Protein AF-0000000069267623 (afdb_homodimer)

Secondary structure (DSSP, 8-state):
-HHHHHHHHHHHHHHH-HHHHHHHHHHTTTGGGGGS-HHHHT-HHHHHHHHHH-GGGGGGS-HHHHT-HHHHHHHHHH-GGGGGGS-HHHHT-HHHHHHHHHHHHHHHHHHHHHHHHHH-/-HHHHHHHHHHHHHHH-HHHHHHHHHHTTTGGGGGS-HHHHT-HHHHHHHHHH-GGGGGGS-HHHHT-HHHHHHHHHH-GGGGGGS-HHHHT-HHHHHHHHHHHHHHHHHHHHHHHHHH-

Sequence (240 aa):
AGSWQAMQTADKVLKNDRLLILAAIQCSKGAALQCASPALQDDRELVEEAVRLEGFNLEFASERLLDDMELVRTAVRFDKSAMQFASERIRGDKEFVMECVKLDGMASQFASEALRADAEAGSWQAMQTADKVLKNDRLLILAAIQCSKGAALQCASPALQDDRELVEEAVRLEGFNLEFASERLLDDMELVRTAVRFDKSAMQFASERIRGDKEFVMECVKLDGMASQFASEALRADAE

pLDDT: mean 88.04, std 15.37, range [45.41, 98.69]

Radius of gyration: 20.88 Å; Cα contacts (8 Å, |Δi|>4): 336; chains: 2; bounding box: 48×51×52 Å

InterPro domains:
  IPR025197 Domain of unknown function DUF4116 [PF13475] (17-65)
  IPR025197 Domain of unknown function DUF4116 [PF13475] (68-116)

Structure (mmCIF, N/CA/C/O backbone):
data_AF-0000000069267623-model_v1
#
loop_
_entity.id
_entity.type
_entity.pdbx_description
1 polymer 'DUF4116 domain-containing protein'
#
loop_
_atom_site.group_PDB
_atom_site.id
_atom_site.type_symbol
_atom_site.label_atom_id
_atom_site.label_alt_id
_atom_site.label_comp_id
_atom_site.label_asym_id
_atom_site.label_entity_id
_atom_site.label_seq_id
_atom_site.pdbx_PDB_ins_code
_atom_site.Cartn_x
_atom_site.Cartn_y
_atom_site.Cartn_z
_atom_site.occupancy
_atom_site.B_iso_or_equiv
_atom_site.auth_seq_id
_atom_site.auth_comp_id
_atom_site.auth_asym_id
_atom_site.auth_atom_id
_atom_site.pdbx_PDB_model_num
ATOM 1 N N . ALA A 1 1 ? -20.797 -3.705 -18.094 1 47 1 ALA A N 1
ATOM 2 C CA . ALA A 1 1 ? -21.344 -2.494 -17.484 1 47 1 ALA A CA 1
ATOM 3 C C . ALA A 1 1 ? -21.484 -2.652 -15.977 1 47 1 ALA A C 1
ATOM 5 O O . ALA A 1 1 ? -21.188 -1.728 -15.219 1 47 1 ALA A O 1
ATOM 6 N N . GLY A 1 2 ? -21.969 -3.854 -15.414 1 61.59 2 GLY A N 1
ATOM 7 C CA . GLY A 1 2 ? -22.25 -4.18 -14.023 1 61.59 2 GLY A CA 1
ATOM 8 C C . GLY A 1 2 ? -21 -4.184 -13.156 1 61.59 2 GLY A C 1
ATOM 9 O O . GLY A 1 2 ? -21.016 -3.652 -12.039 1 61.59 2 GLY A O 1
ATOM 10 N N . SER A 1 3 ? -19.891 -4.527 -13.812 1 77.19 3 SER A N 1
ATOM 11 C CA . SER A 1 3 ? -18.641 -4.695 -13.078 1 77.19 3 SER A CA 1
ATOM 12 C C . SER A 1 3 ? -17.984 -3.35 -12.812 1 77.19 3 SER A C 1
ATOM 14 O O . SER A 1 3 ? -17.516 -3.094 -11.695 1 77.19 3 SER A O 1
ATOM 16 N N . TRP A 1 4 ? -18.344 -2.49 -13.828 1 84.75 4 TRP A N 1
ATOM 17 C CA . TRP A 1 4 ? -17.719 -1.184 -13.695 1 84.75 4 TRP A CA 1
ATOM 18 C C . TRP A 1 4 ? -18.406 -0.349 -12.617 1 84.75 4 TRP A C 1
ATOM 20 O O . TRP A 1 4 ? -17.734 0.294 -11.805 1 84.75 4 TRP A O 1
ATOM 30 N N . GLN A 1 5 ? -19.688 -0.323 -12.617 1 89.44 5 GLN A N 1
ATOM 31 C CA . GLN A 1 5 ? -20.438 0.42 -11.617 1 89.44 5 GLN A CA 1
ATOM 32 C C . GLN A 1 5 ? -20.156 -0.107 -10.211 1 89.44 5 GLN A C 1
ATOM 34 O O . GLN A 1 5 ? -20.062 0.67 -9.258 1 89.44 5 GLN A O 1
ATOM 39 N N . ALA A 1 6 ? -20.078 -1.349 -10.156 1 92.06 6 ALA A N 1
ATOM 40 C CA . ALA A 1 6 ? -19.766 -1.974 -8.867 1 92.06 6 ALA A CA 1
ATOM 41 C C . ALA A 1 6 ? -18.375 -1.545 -8.375 1 92.06 6 ALA A C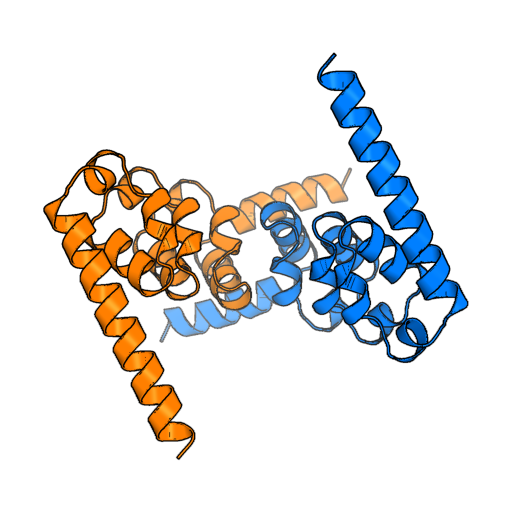 1
ATOM 43 O O . ALA A 1 6 ? -18.203 -1.252 -7.188 1 92.06 6 ALA A O 1
ATOM 44 N N . MET A 1 7 ? -17.5 -1.406 -9.312 1 91.75 7 MET A N 1
ATOM 45 C CA . MET A 1 7 ? -16.141 -0.986 -8.961 1 91.75 7 MET A CA 1
ATOM 46 C C . MET A 1 7 ? -16.125 0.467 -8.5 1 91.75 7 MET A C 1
ATOM 48 O O . MET A 1 7 ? -15.438 0.809 -7.535 1 91.75 7 MET A O 1
ATOM 52 N N . GLN A 1 8 ? -16.859 1.236 -9.172 1 93.69 8 GLN A N 1
ATOM 53 C CA . GLN A 1 8 ? -16.938 2.643 -8.797 1 93.69 8 GLN A CA 1
ATOM 54 C C . GLN A 1 8 ? -17.547 2.803 -7.402 1 93.69 8 GLN A C 1
ATOM 56 O O . GLN A 1 8 ? -17.078 3.633 -6.613 1 93.69 8 GLN A O 1
ATOM 61 N N . THR A 1 9 ? -18.562 2.037 -7.188 1 95.19 9 THR A N 1
ATOM 62 C CA . THR A 1 9 ? -19.188 2.064 -5.871 1 95.19 9 THR A CA 1
ATOM 63 C C . THR A 1 9 ? -18.203 1.594 -4.797 1 95.19 9 THR A C 1
ATOM 65 O O . THR A 1 9 ? -18.078 2.221 -3.742 1 95.19 9 THR A O 1
ATOM 68 N N . ALA A 1 10 ? -17.547 0.569 -5.047 1 95.94 10 ALA A N 1
ATOM 69 C CA . ALA A 1 10 ? -16.562 0.053 -4.105 1 95.94 10 ALA A CA 1
ATOM 70 C C . ALA A 1 10 ? -15.469 1.087 -3.836 1 95.94 10 ALA A C 1
ATOM 72 O O . ALA A 1 10 ? -15.031 1.254 -2.693 1 95.94 10 ALA A O 1
ATOM 73 N N . ASP A 1 11 ? -15.055 1.741 -4.891 1 95.69 11 ASP A N 1
ATOM 74 C CA . ASP A 1 11 ? -14.055 2.793 -4.773 1 95.69 11 ASP A CA 1
ATOM 75 C C . ASP A 1 11 ? -14.523 3.906 -3.844 1 95.69 11 ASP A C 1
ATOM 77 O O . ASP A 1 11 ? -13.797 4.324 -2.941 1 95.69 11 ASP A O 1
ATOM 81 N N . LYS A 1 12 ? -15.719 4.293 -4.035 1 96.69 12 LYS A N 1
ATOM 82 C CA . LYS A 1 12 ? -16.281 5.352 -3.203 1 96.69 12 LYS A CA 1
ATOM 83 C C . LYS A 1 12 ? -16.406 4.902 -1.75 1 96.69 12 LYS A C 1
ATOM 85 O O . LYS A 1 12 ? -16.109 5.668 -0.83 1 96.69 12 LYS A O 1
ATOM 90 N N . VAL A 1 13 ? -16.844 3.705 -1.571 1 96.75 13 VAL A N 1
ATOM 91 C CA . VAL A 1 13 ? -17 3.162 -0.226 1 96.75 13 VAL A CA 1
ATOM 92 C C . VAL A 1 13 ? -15.633 3.111 0.466 1 96.75 13 VAL A C 1
ATOM 94 O O . VAL A 1 13 ? -15.484 3.592 1.592 1 96.75 13 VAL A O 1
ATOM 97 N N . LEU A 1 14 ? -14.664 2.662 -0.155 1 97.44 14 LEU A N 1
ATOM 98 C CA . LEU A 1 14 ? -13.328 2.545 0.428 1 97.44 14 LEU A CA 1
ATOM 99 C C . LEU A 1 14 ? -12.773 3.918 0.789 1 97.44 14 LEU A C 1
ATOM 101 O O . LEU A 1 14 ? -12.359 4.145 1.928 1 97.44 14 LEU A O 1
ATOM 105 N N . LYS A 1 15 ? -12.906 4.801 -0.118 1 97.06 15 LYS A N 1
ATOM 106 C CA . LYS A 1 15 ? -12.234 6.094 0.014 1 97.06 15 LYS A CA 1
ATOM 107 C C . LYS A 1 15 ? -12.836 6.902 1.162 1 97.06 15 LYS A C 1
ATOM 109 O O . LYS A 1 15 ? -12.148 7.73 1.765 1 97.06 15 LYS A O 1
ATOM 114 N N . ASN A 1 16 ? -14.047 6.609 1.455 1 98 16 ASN A N 1
ATOM 115 C CA . ASN A 1 16 ? -14.734 7.5 2.389 1 98 16 ASN A CA 1
ATOM 116 C C . ASN A 1 16 ? -15.023 6.805 3.717 1 98 16 ASN A C 1
ATOM 118 O O . ASN A 1 16 ? -15.469 7.438 4.672 1 98 16 ASN A O 1
ATOM 122 N N . ASP A 1 17 ? -14.773 5.57 3.828 1 97.69 17 ASP A N 1
ATOM 123 C CA . ASP A 1 17 ? -15.039 4.848 5.066 1 97.69 17 ASP A CA 1
ATOM 124 C C . ASP A 1 17 ? -13.812 4.828 5.969 1 97.69 17 ASP A C 1
ATOM 126 O O . ASP A 1 17 ? -12.836 4.133 5.68 1 97.69 17 ASP A O 1
ATOM 130 N N . ARG A 1 18 ? -13.93 5.477 7.051 1 97.5 18 ARG A N 1
ATOM 131 C CA . ARG A 1 18 ? -12.805 5.664 7.953 1 97.5 18 ARG A CA 1
ATOM 132 C C . ARG A 1 18 ? -12.305 4.328 8.492 1 97.5 18 ARG A C 1
ATOM 134 O O . ARG A 1 18 ?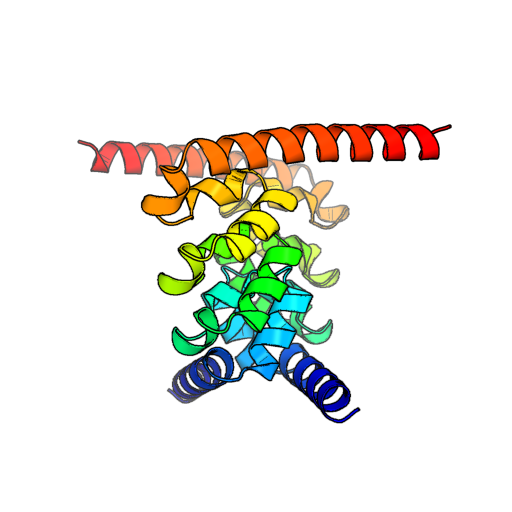 -11.094 4.102 8.586 1 97.5 18 ARG A O 1
ATOM 141 N N . LEU A 1 19 ? -13.164 3.445 8.844 1 96.94 19 LEU A N 1
ATOM 142 C CA . LEU A 1 19 ? -12.766 2.17 9.422 1 96.94 19 LEU A CA 1
ATOM 143 C C . LEU A 1 19 ? -12.117 1.272 8.375 1 96.94 19 LEU A C 1
ATOM 145 O O . LEU A 1 19 ? -11.148 0.573 8.664 1 96.94 19 LEU A O 1
ATOM 149 N N . LEU A 1 20 ? -12.625 1.312 7.184 1 97.44 20 LEU A N 1
ATOM 150 C CA . LEU A 1 20 ? -12.016 0.532 6.109 1 97.44 20 LEU A CA 1
ATOM 151 C C . LEU A 1 20 ? -10.625 1.063 5.773 1 97.44 20 LEU A C 1
ATOM 153 O O . LEU A 1 20 ? -9.688 0.287 5.605 1 97.44 20 LEU A O 1
ATOM 157 N N . ILE A 1 21 ? -10.5 2.332 5.672 1 98.06 21 ILE A N 1
ATOM 158 C CA . ILE A 1 21 ? -9.203 2.936 5.383 1 98.06 21 ILE A CA 1
ATOM 159 C C . ILE A 1 21 ? -8.234 2.639 6.52 1 98.06 21 ILE A C 1
ATOM 161 O O . ILE A 1 21 ? -7.07 2.305 6.281 1 98.06 21 ILE A O 1
ATOM 165 N N . LEU A 1 22 ? -8.719 2.744 7.719 1 97.31 22 LEU A N 1
ATOM 166 C CA . LEU A 1 22 ? -7.855 2.432 8.852 1 97.31 22 LEU A CA 1
ATOM 167 C C . LEU A 1 22 ? -7.383 0.984 8.797 1 97.31 22 LEU A C 1
ATOM 169 O O . LEU A 1 22 ? -6.203 0.702 9.016 1 97.31 22 LEU A O 1
ATOM 173 N N . ALA A 1 23 ? -8.258 0.074 8.508 1 96.19 23 ALA A N 1
ATOM 174 C CA . ALA A 1 23 ? -7.887 -1.329 8.344 1 96.19 23 ALA A CA 1
ATOM 175 C C . ALA A 1 23 ? -6.855 -1.499 7.234 1 96.19 23 ALA A C 1
ATOM 177 O O . ALA A 1 23 ? -5.871 -2.227 7.398 1 96.19 23 ALA A O 1
ATOM 178 N N . ALA A 1 24 ? -7.082 -0.838 6.148 1 97.12 24 ALA A N 1
ATOM 179 C CA . ALA A 1 24 ? -6.168 -0.915 5.012 1 97.12 24 ALA A CA 1
ATOM 180 C C . ALA A 1 24 ? -4.797 -0.341 5.367 1 97.12 24 ALA A C 1
ATOM 182 O O . ALA A 1 24 ? -3.768 -0.875 4.953 1 97.12 24 ALA A O 1
ATOM 183 N N . ILE A 1 25 ? -4.754 0.714 6.082 1 96.75 25 ILE A N 1
ATOM 184 C CA . ILE A 1 25 ? -3.51 1.319 6.543 1 96.75 25 ILE A CA 1
ATOM 185 C C . ILE A 1 25 ? -2.719 0.307 7.371 1 96.75 25 ILE A C 1
ATOM 187 O O . ILE A 1 25 ? -1.521 0.115 7.148 1 96.75 25 ILE A O 1
ATOM 191 N N . GLN A 1 26 ? -3.34 -0.372 8.195 1 94.75 26 GLN A N 1
ATOM 192 C CA . GLN A 1 26 ? -2.664 -1.305 9.094 1 94.75 26 GLN A CA 1
ATOM 193 C C . GLN A 1 26 ? -2.062 -2.473 8.32 1 94.75 26 GLN A C 1
ATOM 195 O O . GLN A 1 26 ? -0.955 -2.92 8.617 1 94.75 26 GLN A O 1
ATOM 200 N N . CYS A 1 27 ? -2.729 -2.865 7.293 1 94.25 27 CYS A N 1
ATOM 201 C CA . CYS A 1 27 ? -2.262 -4.062 6.605 1 94.25 27 CYS A CA 1
ATOM 202 C C . CYS A 1 27 ? -1.321 -3.703 5.461 1 94.25 27 CYS A C 1
ATOM 204 O O . CYS A 1 27 ? -0.647 -4.574 4.906 1 94.25 27 CYS A O 1
ATOM 206 N N . SER A 1 28 ? -1.239 -2.488 5.105 1 93.31 28 SER A N 1
ATOM 207 C CA . SER A 1 28 ? -0.419 -2.078 3.973 1 93.31 28 SER A CA 1
ATOM 208 C C . SER A 1 28 ? 0.73 -1.179 4.418 1 93.31 28 SER A C 1
ATOM 210 O O . SER A 1 28 ? 1.231 -0.369 3.635 1 93.31 28 SER A O 1
ATOM 212 N N . LYS A 1 29 ? 0.993 -1.149 5.672 1 91.62 29 LYS A N 1
ATOM 213 C CA . LYS A 1 29 ? 2.051 -0.325 6.25 1 91.62 29 LYS A CA 1
ATOM 214 C C . LYS A 1 29 ? 1.815 1.154 5.961 1 91.62 29 LYS A C 1
ATOM 216 O O . LYS A 1 29 ? 2.742 1.871 5.574 1 91.62 29 LYS A O 1
ATOM 221 N N . GLY A 1 30 ? 0.581 1.499 5.918 1 95.19 30 GLY A N 1
ATOM 222 C CA . GLY A 1 30 ? 0.2 2.9 5.82 1 95.19 30 GLY A CA 1
ATOM 223 C C . GLY A 1 30 ? -0.102 3.336 4.398 1 95.19 30 GLY A C 1
ATOM 224 O O . GLY A 1 30 ? -0.709 4.387 4.184 1 95.19 30 GLY A O 1
ATOM 225 N N . ALA A 1 31 ? 0.249 2.607 3.363 1 93.38 31 ALA A N 1
ATOM 226 C CA . ALA A 1 31 ? 0.185 3.016 1.963 1 93.38 31 ALA A CA 1
ATOM 227 C C . ALA A 1 31 ? -1.247 3.35 1.555 1 93.38 31 ALA A C 1
ATOM 229 O O . ALA A 1 31 ? -1.469 4.168 0.659 1 93.38 31 ALA A O 1
ATOM 230 N N . ALA A 1 32 ? -2.195 2.775 2.248 1 96.5 32 ALA A N 1
ATOM 231 C CA . ALA A 1 32 ? -3.602 2.951 1.896 1 96.5 32 ALA A CA 1
ATOM 232 C C . ALA A 1 32 ? -4.051 4.391 2.137 1 96.5 32 ALA A C 1
ATOM 234 O O . ALA A 1 32 ? -5.113 4.801 1.663 1 96.5 32 ALA A O 1
ATOM 235 N N . LEU A 1 33 ? -3.291 5.191 2.836 1 97.94 33 LEU A N 1
ATOM 236 C CA . LEU A 1 33 ? -3.637 6.594 3.031 1 97.94 33 LEU A CA 1
ATOM 237 C C . LEU A 1 33 ? -3.787 7.309 1.691 1 97.94 33 LEU A C 1
ATOM 239 O O . LEU A 1 33 ? -4.617 8.211 1.552 1 97.94 33 LEU A O 1
ATOM 243 N N . GLN A 1 34 ? -3.059 6.844 0.771 1 97 34 GLN A N 1
ATOM 244 C CA . GLN A 1 34 ? -3.123 7.469 -0.547 1 97 34 GLN A CA 1
ATOM 245 C C . GLN A 1 34 ? -4.477 7.227 -1.205 1 97 34 GLN A C 1
ATOM 247 O O . GLN A 1 34 ? -4.867 7.953 -2.121 1 97 34 GLN A O 1
ATOM 252 N N . CYS A 1 35 ? -5.164 6.191 -0.808 1 97.69 35 CYS A N 1
ATOM 253 C CA . CYS A 1 35 ? -6.465 5.848 -1.366 1 97.69 35 CYS A CA 1
ATOM 254 C C . CYS A 1 35 ? -7.574 6.648 -0.696 1 97.69 35 CYS A C 1
ATOM 256 O O . CYS A 1 35 ? -8.703 6.688 -1.189 1 97.69 35 CYS A O 1
ATOM 258 N N . ALA A 1 36 ? -7.316 7.246 0.423 1 98.38 36 ALA A N 1
ATOM 259 C CA . ALA A 1 36 ? -8.328 7.906 1.243 1 98.38 36 ALA A CA 1
ATOM 260 C C . ALA A 1 36 ? -8.797 9.203 0.598 1 98.38 36 ALA A C 1
ATOM 262 O O . ALA A 1 36 ? -8.047 9.844 -0.142 1 98.38 36 ALA A O 1
ATOM 263 N N . SER A 1 37 ? -10.016 9.609 0.875 1 98.38 37 SER A N 1
ATOM 264 C CA . SER A 1 37 ? -10.539 10.898 0.433 1 98.38 37 SER A CA 1
ATOM 265 C C . SER A 1 37 ? -9.766 12.055 1.061 1 98.38 37 SER A C 1
ATOM 267 O O . SER A 1 37 ? -9.086 11.875 2.072 1 98.38 37 SER A O 1
ATOM 269 N N . PRO A 1 38 ? -9.883 13.203 0.499 1 98.25 38 PRO A N 1
ATOM 270 C CA . PRO A 1 38 ? -9.234 14.375 1.092 1 98.25 38 PRO A CA 1
ATOM 271 C C . PRO A 1 38 ? -9.633 14.602 2.547 1 98.25 38 PRO A C 1
ATOM 273 O O . PRO A 1 38 ? -8.805 14.992 3.371 1 98.25 38 PRO A O 1
ATOM 276 N N . ALA A 1 39 ? -10.844 14.375 2.871 1 98.44 39 ALA A N 1
ATOM 277 C CA . ALA A 1 39 ? -11.312 14.547 4.246 1 98.44 39 ALA A CA 1
ATOM 278 C C . ALA A 1 39 ? -10.57 13.609 5.195 1 98.44 39 ALA A C 1
ATOM 280 O O . ALA A 1 39 ? -10.164 14.016 6.285 1 98.44 39 ALA A O 1
ATOM 281 N N . LEU A 1 40 ? -10.336 12.391 4.762 1 98.5 40 LEU A N 1
ATOM 282 C CA . LEU A 1 40 ? -9.672 11.414 5.613 1 98.5 40 LEU A CA 1
ATOM 283 C C . LEU A 1 40 ? -8.164 11.641 5.625 1 98.5 40 LEU A C 1
ATOM 285 O O . LEU A 1 40 ? -7.496 11.352 6.621 1 98.5 40 LEU A O 1
ATOM 289 N N . GLN A 1 41 ? -7.605 12.156 4.551 1 98.62 41 GLN A N 1
ATOM 290 C CA . GLN A 1 41 ? -6.195 12.539 4.531 1 98.62 41 GLN A CA 1
ATOM 291 C C . GLN A 1 41 ? -5.941 13.734 5.441 1 98.62 41 GLN A C 1
ATOM 293 O O . GLN A 1 41 ? -4.789 14.047 5.758 1 98.62 41 GLN A O 1
ATOM 298 N N . ASP A 1 42 ? -7.031 14.383 5.871 1 98.69 42 ASP A N 1
ATOM 299 C CA . ASP A 1 42 ? -6.938 15.5 6.805 1 98.69 42 ASP A CA 1
ATOM 300 C C . ASP A 1 42 ? -7.262 15.055 8.227 1 98.69 42 ASP A C 1
ATOM 302 O O . ASP A 1 42 ? -7.316 15.875 9.148 1 98.69 42 ASP A O 1
ATOM 306 N N . ASP A 1 43 ? -7.57 13.859 8.445 1 98.31 43 ASP A N 1
ATOM 307 C CA . ASP A 1 43 ? -7.805 13.289 9.766 1 98.31 43 ASP A CA 1
ATOM 308 C C . ASP A 1 43 ? -6.484 13.008 10.477 1 98.31 43 ASP A C 1
ATOM 310 O O . ASP A 1 43 ? -5.793 12.039 10.156 1 98.31 43 ASP A O 1
ATOM 314 N N . ARG A 1 44 ? -6.188 13.766 11.438 1 98.12 44 ARG A N 1
ATOM 315 C CA . ARG A 1 44 ? -4.875 13.758 12.07 1 98.12 44 ARG A CA 1
ATOM 316 C C . ARG A 1 44 ? -4.574 12.391 12.688 1 98.12 44 ARG A C 1
ATOM 318 O O . ARG A 1 44 ? -3.457 11.883 12.578 1 98.12 44 ARG A O 1
ATOM 325 N N . GLU A 1 45 ? -5.504 11.852 13.336 1 97.12 45 GLU A N 1
ATOM 326 C CA . GLU A 1 45 ? -5.297 10.555 13.977 1 97.12 45 GLU A CA 1
ATOM 327 C C . GLU A 1 45 ? -5.023 9.469 12.945 1 97.12 45 GLU A C 1
ATOM 329 O O . GLU A 1 45 ? -4.141 8.625 13.133 1 97.12 45 GLU A O 1
ATOM 334 N N . LEU A 1 46 ? -5.738 9.523 11.898 1 98 46 LEU A N 1
ATOM 335 C CA . LEU A 1 46 ? -5.57 8.547 10.828 1 98 46 LEU A CA 1
ATOM 336 C C . LEU A 1 46 ? -4.203 8.703 10.164 1 98 46 LEU A C 1
ATOM 338 O O . LEU A 1 46 ? -3.496 7.711 9.953 1 98 46 LEU A O 1
ATOM 342 N N . VAL A 1 47 ? -3.842 9.883 9.867 1 98.5 47 VAL A N 1
ATOM 343 C CA . VAL A 1 47 ? -2.562 10.172 9.227 1 98.5 47 VAL A CA 1
ATOM 344 C C . VAL A 1 47 ? -1.418 9.789 10.164 1 98.5 47 VAL A C 1
ATOM 346 O O . VAL A 1 47 ? -0.417 9.211 9.727 1 98.5 47 VAL A O 1
ATOM 349 N N . GLU A 1 48 ? -1.596 10.055 11.406 1 97.88 48 GLU A N 1
ATOM 350 C CA . GLU A 1 48 ? -0.555 9.695 12.367 1 97.88 48 GLU A CA 1
ATOM 351 C C . GLU A 1 48 ? -0.327 8.188 12.398 1 97.88 48 GLU A C 1
ATOM 353 O O . GLU A 1 48 ? 0.813 7.73 12.492 1 97.88 48 GLU A O 1
ATOM 358 N N . GLU A 1 49 ? -1.375 7.465 12.383 1 96.56 49 GLU A N 1
ATOM 359 C CA . GLU A 1 49 ? -1.251 6.012 12.344 1 96.56 49 GLU A CA 1
ATOM 360 C C . GLU A 1 49 ? -0.437 5.559 11.133 1 96.56 49 GLU A C 1
ATOM 362 O O . GLU A 1 49 ? 0.449 4.711 11.258 1 96.56 49 GLU A O 1
ATOM 367 N N . ALA A 1 50 ? -0.739 6.148 9.992 1 97.44 50 ALA A N 1
ATOM 368 C CA . ALA A 1 50 ? -0.027 5.785 8.766 1 97.44 50 ALA A CA 1
ATOM 369 C C . ALA A 1 50 ? 1.451 6.152 8.867 1 97.44 50 ALA A C 1
ATOM 371 O O . ALA A 1 50 ? 2.318 5.363 8.477 1 97.44 50 ALA A O 1
ATOM 372 N N . VAL A 1 51 ? 1.727 7.27 9.414 1 97 51 VAL A N 1
ATOM 373 C CA . VAL A 1 51 ? 3.076 7.816 9.508 1 97 51 VAL A CA 1
ATOM 374 C C . VAL A 1 51 ? 3.906 6.992 10.484 1 97 51 VAL A C 1
ATOM 376 O O . VAL A 1 51 ? 5.105 6.793 10.281 1 97 51 VAL A O 1
ATOM 379 N N . ARG A 1 52 ? 3.295 6.508 11.461 1 94.88 52 ARG A N 1
ATOM 380 C CA . ARG A 1 52 ? 3.994 5.695 12.453 1 94.88 52 ARG A CA 1
ATOM 381 C C . ARG A 1 52 ? 4.43 4.359 11.852 1 94.88 52 ARG A C 1
ATOM 383 O O . ARG A 1 52 ? 5.43 3.779 12.281 1 94.88 52 ARG A O 1
ATOM 390 N N . LEU A 1 53 ? 3.701 3.975 10.93 1 94.06 53 LEU A N 1
ATOM 391 C CA . LEU A 1 53 ? 4.07 2.734 10.258 1 94.06 53 LEU A CA 1
ATOM 392 C C . LEU A 1 53 ? 5.207 2.973 9.266 1 94.06 53 LEU A C 1
ATOM 394 O O . LEU A 1 53 ? 6.172 2.203 9.227 1 94.06 53 LEU A O 1
ATOM 398 N N . GLU A 1 54 ? 5.051 3.916 8.445 1 93.75 54 GLU A N 1
ATOM 399 C CA . GLU A 1 54 ? 6.094 4.41 7.551 1 93.75 54 GLU A CA 1
ATOM 400 C C . GLU A 1 54 ? 6.035 5.93 7.418 1 93.75 54 GLU A C 1
ATOM 402 O O . GLU A 1 54 ? 5.047 6.477 6.926 1 93.75 54 GLU A O 1
ATOM 407 N N . GLY A 1 55 ? 7.086 6.555 7.73 1 94.44 55 GLY A N 1
ATOM 408 C CA . GLY A 1 55 ? 7.133 8.008 7.738 1 94.44 55 GLY A CA 1
ATOM 409 C C . GLY A 1 55 ? 6.867 8.617 6.375 1 94.44 55 GLY A C 1
ATOM 410 O O . GLY A 1 55 ? 6.312 9.719 6.277 1 94.44 55 GLY A O 1
ATOM 411 N N . PHE A 1 56 ? 7.211 7.879 5.359 1 94.19 56 PHE A N 1
ATOM 412 C CA . PHE A 1 56 ? 7.047 8.336 3.982 1 94.19 56 PHE A CA 1
ATOM 413 C C . PHE A 1 56 ? 5.582 8.602 3.67 1 94.19 56 PHE A C 1
ATOM 415 O O . PHE A 1 56 ? 5.266 9.367 2.758 1 94.19 56 PHE A O 1
ATOM 422 N N . ASN A 1 57 ? 4.668 7.992 4.449 1 97.12 57 ASN A N 1
ATOM 423 C CA . ASN A 1 57 ? 3.242 8.148 4.191 1 97.12 57 ASN A CA 1
ATOM 424 C C . ASN A 1 57 ? 2.781 9.586 4.445 1 97.12 57 ASN A C 1
ATOM 426 O O . ASN A 1 57 ? 1.69 9.977 4.023 1 97.12 57 ASN A O 1
ATOM 430 N N . LEU A 1 58 ? 3.588 10.438 5.027 1 97.75 58 LEU A N 1
ATOM 431 C CA . LEU A 1 58 ? 3.283 11.852 5.219 1 97.75 58 LEU A CA 1
ATOM 432 C C . LEU A 1 58 ? 2.982 12.531 3.887 1 97.75 58 LEU A C 1
ATOM 434 O O . LEU A 1 58 ? 2.229 13.508 3.838 1 97.75 58 LEU A O 1
ATOM 438 N N . GLU A 1 59 ? 3.539 11.977 2.9 1 97.19 59 GLU A N 1
ATOM 439 C CA . GLU A 1 59 ? 3.371 12.523 1.555 1 97.19 59 GLU A CA 1
ATOM 440 C C . GLU A 1 59 ? 1.894 12.656 1.198 1 97.19 59 GLU A C 1
ATOM 442 O O . GLU A 1 59 ? 1.516 13.547 0.434 1 97.19 59 GLU A O 1
ATOM 447 N N . PHE A 1 60 ? 1.085 11.883 1.762 1 97.88 60 PHE A N 1
ATOM 448 C CA . PHE A 1 60 ? -0.305 11.812 1.329 1 97.88 60 PHE A CA 1
ATOM 449 C C . PHE A 1 60 ? -1.209 12.586 2.281 1 97.88 60 PHE A C 1
ATOM 451 O O . PHE A 1 60 ? -2.432 12.57 2.135 1 97.88 60 PHE A O 1
ATOM 458 N N . ALA A 1 61 ? -0.629 13.203 3.262 1 98.5 61 ALA A N 1
ATOM 459 C CA . ALA A 1 61 ? -1.397 14 4.211 1 98.5 61 ALA A CA 1
ATOM 460 C C . ALA A 1 61 ? -1.886 15.297 3.57 1 98.5 61 ALA A C 1
ATOM 462 O O . 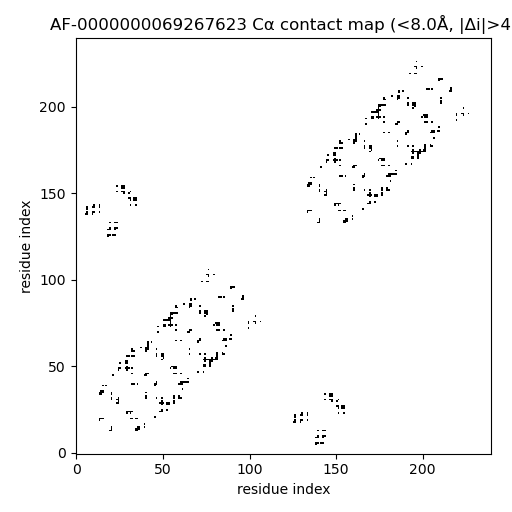ALA A 1 61 ? -1.385 15.703 2.52 1 98.5 61 ALA A O 1
ATOM 463 N N . SER A 1 62 ? -2.936 15.844 4.16 1 98.38 62 SER A N 1
ATOM 464 C CA . SER A 1 62 ? -3.439 17.125 3.693 1 98.38 62 SER A CA 1
ATOM 465 C C . SER A 1 62 ? -2.402 18.234 3.881 1 98.38 62 SER A C 1
ATOM 467 O O . SER A 1 62 ? -1.473 18.078 4.676 1 98.38 62 SER A O 1
ATOM 469 N N . GLU A 1 63 ? -2.578 19.25 3.195 1 97.81 63 GLU A N 1
ATOM 470 C CA . GLU A 1 63 ? -1.677 20.406 3.311 1 97.81 63 GLU A CA 1
ATOM 471 C C . GLU A 1 63 ? -1.62 20.922 4.746 1 97.81 63 GLU A C 1
ATOM 473 O O . GLU A 1 63 ? -0.554 21.297 5.23 1 97.81 63 GLU A O 1
ATOM 478 N N . ARG A 1 64 ? -2.738 20.969 5.352 1 98.31 64 ARG A N 1
ATOM 479 C CA . ARG A 1 64 ? -2.801 21.422 6.738 1 98.31 64 ARG A CA 1
ATOM 480 C C . ARG A 1 64 ? -1.921 20.562 7.633 1 98.31 64 ARG A C 1
ATOM 482 O O . ARG A 1 64 ? -1.166 21.078 8.461 1 98.31 64 ARG A O 1
ATOM 489 N N . LEU A 1 65 ? -1.972 19.297 7.418 1 98.56 65 LEU A N 1
ATOM 490 C CA . LEU A 1 65 ? -1.254 18.375 8.281 1 98.56 65 LEU A CA 1
ATOM 491 C C . LEU A 1 65 ? 0.23 18.344 7.938 1 98.56 65 LEU A C 1
ATOM 493 O O . LEU A 1 65 ? 1.066 18.031 8.789 1 98.56 65 LEU A O 1
ATOM 497 N N . LEU A 1 66 ? 0.539 18.656 6.738 1 98.12 66 LEU A N 1
ATOM 498 C CA . LEU A 1 66 ? 1.943 18.781 6.363 1 98.12 66 LEU A CA 1
ATOM 499 C C . LEU A 1 66 ? 2.592 19.953 7.078 1 98.12 66 LEU A C 1
ATOM 501 O O . LEU A 1 66 ? 3.82 20.062 7.117 1 98.12 66 LEU A O 1
ATOM 505 N N . ASP A 1 67 ? 1.755 20.812 7.621 1 97.88 67 ASP A N 1
ATOM 506 C CA . ASP A 1 67 ? 2.242 21.984 8.344 1 97.88 67 ASP A CA 1
ATOM 507 C C . ASP A 1 67 ? 2.133 21.781 9.852 1 97.88 67 ASP A C 1
ATOM 509 O O . ASP A 1 67 ? 2.242 22.734 10.625 1 97.88 67 ASP A O 1
ATOM 513 N N . ASP A 1 68 ? 1.866 20.672 10.281 1 97.81 68 ASP A N 1
ATOM 514 C CA . ASP A 1 68 ? 1.791 20.297 11.688 1 97.81 68 ASP A CA 1
ATOM 515 C C . ASP A 1 68 ? 3.143 19.797 12.195 1 97.81 68 ASP A C 1
ATOM 517 O O . ASP A 1 68 ? 3.549 18.672 11.891 1 97.81 68 ASP A O 1
ATOM 521 N N . MET A 1 69 ? 3.811 20.547 12.992 1 95.94 69 MET A N 1
ATOM 522 C CA . MET A 1 69 ? 5.188 20.281 13.406 1 95.94 69 MET A CA 1
ATOM 523 C C . MET A 1 69 ? 5.277 18.984 14.188 1 95.94 69 MET A C 1
ATOM 525 O O . MET A 1 69 ? 6.238 18.219 14.023 1 95.94 69 MET A O 1
ATOM 529 N N . GLU A 1 70 ? 4.367 18.797 14.992 1 95.88 70 GLU A N 1
ATOM 530 C CA . GLU A 1 70 ? 4.406 17.578 15.805 1 95.88 70 GLU A CA 1
ATOM 531 C C . GLU A 1 70 ? 4.25 16.328 14.93 1 95.88 70 GLU A C 1
ATOM 533 O O . GLU A 1 70 ? 4.922 15.328 15.148 1 95.88 70 GLU A O 1
ATOM 538 N N . LEU A 1 71 ? 3.42 16.391 13.938 1 97.5 71 LEU A N 1
ATOM 539 C CA . LEU A 1 71 ? 3.223 15.273 13.023 1 97.5 71 LEU A CA 1
ATOM 540 C C . LEU A 1 71 ? 4.465 15.047 12.172 1 97.5 71 LEU A C 1
ATOM 542 O O . LEU A 1 71 ? 4.895 13.906 11.984 1 97.5 71 LEU A O 1
ATOM 546 N N . VAL A 1 72 ? 5.004 16.094 11.703 1 96.38 72 VAL A N 1
ATOM 547 C CA . VAL A 1 72 ? 6.203 16 10.883 1 96.38 72 VAL A CA 1
ATOM 548 C C . VAL A 1 72 ? 7.348 15.414 11.703 1 96.38 72 VAL A C 1
ATOM 550 O O . VAL A 1 72 ? 8.094 14.555 11.219 1 96.38 72 VAL A O 1
ATOM 553 N N . ARG A 1 73 ? 7.414 15.82 12.93 1 93.94 73 ARG A N 1
ATOM 554 C CA . ARG A 1 73 ? 8.422 15.258 13.82 1 93.94 73 ARG A CA 1
ATOM 555 C C . ARG A 1 73 ? 8.258 13.75 13.953 1 93.94 73 ARG A C 1
ATOM 557 O O . ARG A 1 73 ? 9.242 13 13.875 1 93.94 73 ARG A O 1
ATOM 564 N N . THR A 1 74 ? 7.098 13.391 14.18 1 93.88 74 THR A N 1
ATOM 565 C CA . THR A 1 74 ? 6.809 11.961 14.297 1 93.88 74 THR A CA 1
ATOM 566 C C . THR A 1 74 ? 7.211 11.227 13.031 1 93.88 74 THR A C 1
ATOM 568 O O . THR A 1 74 ? 7.848 10.172 13.094 1 93.88 74 THR A O 1
ATOM 571 N N . ALA A 1 75 ? 6.883 11.789 11.898 1 94.44 75 ALA A N 1
ATOM 572 C CA . ALA A 1 75 ? 7.195 11.164 10.617 1 94.44 75 ALA A CA 1
ATOM 573 C C . ALA A 1 75 ? 8.703 10.992 10.438 1 94.44 75 ALA A C 1
ATOM 575 O O . ALA A 1 75 ? 9.172 9.938 10.008 1 94.44 75 ALA A O 1
ATOM 576 N N . VAL A 1 76 ? 9.414 12 10.766 1 92.44 76 VAL A N 1
ATOM 577 C CA . VAL A 1 76 ? 10.859 12.031 10.57 1 92.44 76 VAL A CA 1
ATOM 578 C C . VAL A 1 76 ? 11.531 11.016 11.492 1 92.44 76 VAL A C 1
ATOM 580 O O . VAL A 1 76 ? 12.562 10.438 11.148 1 92.44 76 VAL A O 1
ATOM 583 N N . ARG A 1 77 ? 10.883 10.773 12.594 1 89.06 77 ARG A N 1
ATOM 584 C CA . ARG A 1 77 ? 11.391 9.766 13.516 1 89.06 77 ARG A CA 1
ATOM 585 C C . ARG A 1 77 ? 11.406 8.383 12.859 1 89.06 77 ARG A C 1
ATOM 587 O O . ARG A 1 77 ? 12.289 7.574 13.141 1 89.06 77 ARG A O 1
ATOM 594 N N . PHE A 1 78 ? 10.516 8.141 12.016 1 89.12 78 PHE A N 1
ATOM 595 C CA . PHE A 1 78 ? 10.383 6.832 11.391 1 89.12 78 PHE A CA 1
ATOM 596 C C . PHE A 1 78 ? 11.055 6.812 10.023 1 89.12 78 PHE A C 1
ATOM 598 O O . PHE A 1 78 ? 11.453 5.754 9.531 1 89.12 78 PHE A O 1
ATOM 605 N N . ASP A 1 79 ? 11.07 7.98 9.383 1 87.44 79 ASP A N 1
ATOM 606 C CA . ASP A 1 79 ? 11.711 8.148 8.086 1 87.44 79 ASP A CA 1
ATOM 607 C C . ASP A 1 79 ? 12.273 9.562 7.93 1 87.44 79 ASP A C 1
ATOM 609 O O . ASP A 1 79 ? 11.523 10.516 7.738 1 87.44 79 ASP A O 1
ATOM 613 N N . LYS A 1 80 ? 13.492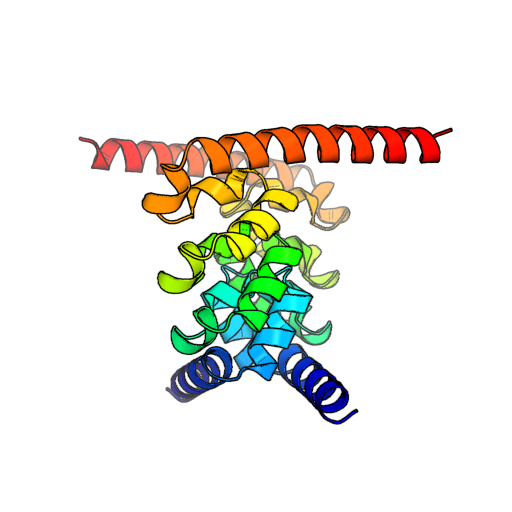 9.602 7.898 1 82.88 80 LYS A N 1
ATOM 614 C CA . LYS A 1 80 ? 14.148 10.906 7.848 1 82.88 80 LYS A CA 1
ATOM 615 C C . LYS A 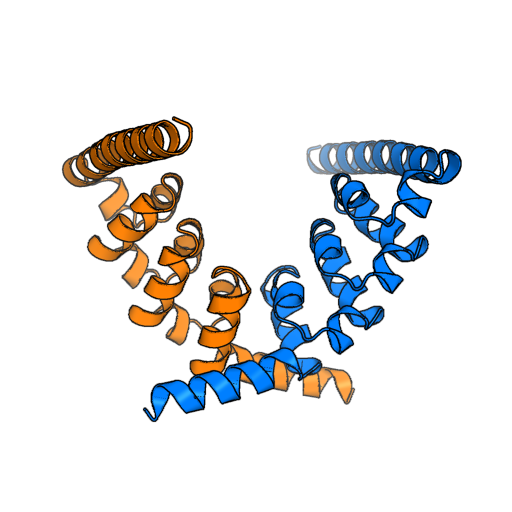1 80 ? 13.789 11.656 6.57 1 82.88 80 LYS A C 1
ATOM 617 O O . LYS A 1 80 ? 13.695 12.883 6.57 1 82.88 80 LYS A O 1
ATOM 622 N N . SER A 1 81 ? 13.555 10.898 5.562 1 88.06 81 SER A N 1
ATOM 623 C CA . SER A 1 81 ? 13.273 11.539 4.277 1 88.06 81 SER A CA 1
ATOM 624 C C . SER A 1 81 ? 11.883 12.164 4.266 1 88.06 81 SER A C 1
ATOM 626 O O . SER A 1 81 ? 11.547 12.922 3.355 1 88.06 81 SER A O 1
ATOM 628 N N . ALA A 1 82 ? 11.188 11.906 5.316 1 93.38 82 ALA A N 1
ATOM 629 C CA . ALA A 1 82 ? 9.82 12.422 5.359 1 93.38 82 ALA A CA 1
ATOM 630 C C . ALA A 1 82 ? 9.805 13.945 5.414 1 93.38 82 ALA A C 1
ATOM 632 O O . ALA A 1 82 ? 8.805 14.578 5.078 1 93.38 82 ALA A O 1
ATOM 633 N N . MET A 1 83 ? 10.812 14.547 5.809 1 91.94 83 MET A N 1
ATOM 634 C CA . MET A 1 83 ? 10.922 15.992 5.922 1 91.94 83 MET A CA 1
ATOM 635 C C . MET A 1 83 ? 10.648 16.672 4.582 1 91.94 83 MET A C 1
ATOM 637 O O . MET A 1 83 ? 10.117 17.781 4.543 1 91.94 83 MET A O 1
ATOM 641 N N . GLN A 1 84 ? 10.977 15.984 3.562 1 94.06 84 GLN A N 1
ATOM 642 C CA . GLN A 1 84 ? 10.82 16.578 2.236 1 94.06 84 GLN A CA 1
ATOM 643 C C . GLN A 1 84 ? 9.359 16.875 1.938 1 94.06 84 GLN A C 1
ATOM 645 O O . GLN A 1 84 ? 9.055 17.734 1.096 1 94.06 84 GLN A O 1
ATOM 650 N N . PHE A 1 85 ? 8.484 16.281 2.602 1 96.5 85 PHE A N 1
ATOM 651 C CA . PHE A 1 85 ? 7.066 16.453 2.307 1 96.5 85 PHE A CA 1
ATOM 652 C C . PHE A 1 85 ? 6.461 17.531 3.184 1 96.5 85 PHE A C 1
ATOM 654 O O . PHE A 1 85 ? 5.328 17.969 2.951 1 96.5 85 PHE A O 1
ATOM 661 N N . ALA A 1 86 ? 7.125 17.938 4.211 1 96.75 86 ALA A N 1
ATOM 662 C CA . ALA A 1 86 ? 6.621 18.969 5.105 1 96.75 86 ALA A CA 1
ATOM 663 C C . ALA A 1 86 ? 6.395 20.281 4.355 1 96.75 86 ALA A C 1
ATOM 665 O O . ALA A 1 86 ? 6.867 20.453 3.229 1 96.75 86 ALA A O 1
ATOM 666 N N . SER A 1 87 ? 5.59 21.125 4.965 1 97 87 SER A N 1
ATOM 667 C CA . SER A 1 87 ? 5.32 22.422 4.352 1 97 87 SER A CA 1
ATOM 668 C C . SER A 1 87 ? 6.602 23.219 4.176 1 97 87 SER A C 1
ATOM 670 O O . SER A 1 87 ? 7.617 22.938 4.816 1 97 87 SER A O 1
ATOM 672 N N . GLU A 1 88 ? 6.535 24.141 3.285 1 95.62 88 GLU A N 1
ATOM 673 C CA . GLU A 1 88 ? 7.676 25.031 3.086 1 95.62 88 GLU A CA 1
ATOM 674 C C . GLU A 1 88 ? 8.047 25.75 4.379 1 95.62 88 GLU A C 1
ATOM 676 O O . GLU A 1 88 ? 9.227 25.969 4.66 1 95.62 88 GLU A O 1
ATOM 681 N N . ARG A 1 89 ? 7.109 26.172 5.113 1 96.69 89 ARG A N 1
ATOM 682 C CA . ARG A 1 89 ? 7.344 26.828 6.395 1 96.69 89 ARG A CA 1
ATOM 683 C C . ARG A 1 89 ? 8.195 25.953 7.312 1 96.69 89 ARG A C 1
ATOM 685 O O . ARG A 1 89 ? 9.195 26.422 7.867 1 96.69 89 ARG A O 1
ATOM 692 N N . ILE A 1 90 ? 7.891 24.719 7.383 1 96.31 90 ILE A N 1
ATOM 693 C CA . ILE A 1 90 ? 8.586 23.797 8.289 1 96.31 90 ILE A CA 1
ATOM 694 C C . ILE A 1 90 ? 9.977 23.484 7.738 1 96.31 90 ILE A C 1
ATOM 696 O O . ILE A 1 90 ? 10.961 23.484 8.484 1 96.31 90 ILE A O 1
ATOM 700 N N . ARG A 1 91 ? 10.023 23.266 6.457 1 94.75 91 ARG A N 1
ATOM 701 C CA . ARG A 1 91 ? 11.312 22.953 5.848 1 94.75 91 ARG A CA 1
ATOM 702 C C . ARG A 1 91 ? 12.273 24.125 5.953 1 94.75 91 ARG A C 1
ATOM 704 O O . ARG A 1 91 ? 13.492 23.938 5.977 1 94.75 91 ARG A O 1
ATOM 711 N N . GLY A 1 92 ? 11.688 25.266 6.094 1 93.5 92 GLY A N 1
ATOM 712 C CA . GLY A 1 92 ? 12.508 26.469 6.195 1 93.5 92 GLY A CA 1
ATOM 713 C C . GLY A 1 92 ? 12.844 26.844 7.625 1 93.5 92 GLY A C 1
ATOM 714 O O . GLY A 1 92 ? 13.625 27.766 7.859 1 93.5 92 GLY A O 1
ATOM 715 N N . ASP A 1 93 ? 12.258 26.234 8.547 1 93.44 93 ASP A N 1
ATOM 716 C CA . ASP A 1 93 ? 12.523 26.484 9.953 1 93.44 93 ASP A CA 1
ATOM 717 C C . ASP A 1 93 ? 13.82 25.797 10.398 1 93.44 93 ASP A C 1
ATOM 719 O O . ASP A 1 93 ? 13.828 24.609 10.711 1 93.44 93 ASP A O 1
ATOM 723 N N . LYS A 1 94 ? 14.914 26.469 10.453 1 91.25 94 LYS A N 1
ATOM 724 C CA . LYS A 1 94 ? 16.25 25.938 10.719 1 91.25 94 LYS A CA 1
ATOM 725 C C . LYS A 1 94 ? 16.312 25.281 12.086 1 91.25 94 LYS A C 1
ATOM 727 O O . LYS A 1 94 ? 16.953 24.234 12.25 1 91.25 94 LYS A O 1
ATOM 732 N N . GLU A 1 95 ? 15.742 25.906 13.07 1 90.81 95 GLU A N 1
ATOM 733 C CA . GLU A 1 95 ? 15.75 25.328 14.422 1 90.81 95 GLU A CA 1
ATOM 734 C C . GLU A 1 95 ? 15.07 23.969 14.445 1 90.81 95 GLU A C 1
ATOM 736 O O . GLU A 1 95 ? 15.594 23.016 15.023 1 90.81 95 GLU A O 1
ATOM 741 N N . PHE A 1 96 ? 13.953 23.812 13.758 1 92.25 96 PHE A N 1
ATOM 742 C CA . PHE A 1 96 ? 13.211 22.562 13.727 1 92.25 96 PHE A CA 1
ATOM 743 C C . PHE A 1 96 ? 13.984 21.5 12.953 1 92.25 96 PHE A C 1
ATOM 745 O O . PHE A 1 96 ? 14.102 20.359 13.406 1 92.25 96 PHE A O 1
ATOM 752 N N . VAL A 1 97 ? 14.477 21.859 11.867 1 89.38 97 VAL A N 1
ATOM 753 C CA . VAL A 1 97 ? 15.211 20.922 11.023 1 89.38 97 VAL A CA 1
ATOM 754 C C . VAL A 1 97 ? 16.438 20.406 11.773 1 89.38 97 VAL A C 1
ATOM 756 O O . VAL A 1 97 ? 16.734 19.219 11.742 1 89.38 97 VAL A O 1
ATOM 759 N N . MET A 1 98 ? 17.109 21.281 12.445 1 86.5 98 MET A N 1
ATOM 760 C CA . MET A 1 98 ? 18.297 20.891 13.195 1 86.5 98 MET A CA 1
ATOM 761 C C . MET A 1 98 ? 17.922 19.953 14.352 1 86.5 98 MET A C 1
ATOM 763 O O . MET A 1 98 ? 18.641 18.984 14.625 1 86.5 98 MET A O 1
ATOM 767 N N . GLU A 1 99 ? 16.844 20.281 15.008 1 85.06 99 GLU A N 1
ATOM 768 C CA . GLU A 1 99 ? 16.375 19.406 16.078 1 85.06 99 GLU A CA 1
ATOM 769 C C . GLU A 1 99 ? 16.109 17.984 15.562 1 85.06 99 GLU A C 1
ATOM 771 O O . GLU A 1 99 ? 16.484 17.016 16.203 1 85.06 99 GLU A O 1
ATOM 776 N N . CYS A 1 100 ? 15.492 17.906 14.445 1 84.5 100 CYS A N 1
ATOM 777 C CA . CYS A 1 100 ? 15.148 16.609 13.875 1 84.5 100 CYS A CA 1
ATOM 778 C C . CYS A 1 100 ? 16.406 15.852 13.453 1 84.5 100 CYS A C 1
ATOM 780 O O . CYS A 1 100 ? 16.469 14.625 13.57 1 84.5 100 CYS A O 1
ATOM 782 N N . VAL A 1 101 ? 17.359 16.516 12.984 1 79.12 101 VAL A N 1
ATOM 783 C CA . VAL A 1 101 ? 18.641 15.914 12.609 1 79.12 101 VAL A CA 1
ATOM 784 C C . VAL A 1 101 ? 19.312 15.312 13.836 1 79.12 101 VAL A C 1
ATOM 786 O O . VAL A 1 101 ? 19.859 14.211 13.773 1 79.12 101 VAL A O 1
ATOM 789 N N . LYS A 1 102 ? 19.219 16.016 14.836 1 78.06 102 LYS A N 1
ATOM 790 C CA . LYS A 1 102 ? 19.812 15.547 16.078 1 78.06 102 LYS A CA 1
ATOM 791 C C . LYS A 1 102 ? 19.062 14.32 16.609 1 78.06 102 LYS A C 1
ATOM 793 O O . LYS A 1 102 ? 19.688 13.398 17.141 1 78.06 102 LYS A O 1
ATOM 798 N N . LEU A 1 103 ? 17.828 14.375 16.531 1 70.81 103 LEU A N 1
ATOM 799 C CA . LEU A 1 103 ? 17.031 13.234 16.969 1 70.81 103 LEU A CA 1
ATOM 800 C C . LEU A 1 103 ? 17.391 11.977 16.188 1 70.81 103 LEU A C 1
ATOM 802 O O . LEU A 1 103 ? 17.438 10.883 16.75 1 70.81 103 LEU A O 1
ATOM 806 N N . ASP A 1 104 ? 17.562 12.125 14.844 1 66.06 104 ASP A N 1
ATOM 807 C CA . ASP A 1 104 ? 17.984 11.016 14 1 66.06 104 ASP A CA 1
ATOM 808 C C . ASP A 1 104 ? 19.328 10.445 14.477 1 66.06 104 ASP A C 1
ATOM 810 O O . ASP A 1 104 ? 19.516 9.227 14.516 1 66.06 104 ASP A O 1
ATOM 814 N N . GLY A 1 105 ? 20.172 11.32 14.711 1 62.03 105 GLY A N 1
ATOM 815 C CA . GLY A 1 105 ? 21.469 10.898 15.227 1 62.03 105 GLY A CA 1
ATOM 816 C C . GLY A 1 105 ? 21.359 10.141 16.531 1 62.03 105 GLY A C 1
ATOM 817 O O . GLY A 1 105 ? 22.031 9.117 16.719 1 62.03 105 GLY A O 1
ATOM 818 N N . MET A 1 106 ? 20.453 10.68 17.281 1 59.25 106 MET A N 1
ATOM 819 C CA . MET A 1 106 ? 20.266 10.039 18.578 1 59.25 106 MET A CA 1
ATOM 820 C C . MET A 1 106 ? 19.547 8.703 18.422 1 59.25 106 MET A C 1
ATOM 822 O O . MET A 1 106 ? 19.906 7.715 19.062 1 59.25 106 MET A O 1
ATOM 826 N N . ALA A 1 107 ? 18.578 8.695 17.641 1 58.31 107 ALA A N 1
ATOM 827 C CA . ALA A 1 107 ? 17.812 7.469 17.406 1 58.31 107 ALA A CA 1
ATOM 828 C C . ALA A 1 107 ? 18.656 6.414 16.703 1 58.31 107 ALA A C 1
ATOM 830 O O . ALA A 1 107 ? 18.594 5.227 17.031 1 58.31 107 ALA A O 1
ATOM 831 N N . SER A 1 108 ? 19.375 6.828 15.695 1 59.06 108 SER A N 1
ATOM 832 C CA . SER A 1 108 ? 20.297 5.926 15.023 1 59.06 108 SER A CA 1
ATOM 833 C C . SER A 1 108 ? 21.328 5.363 16 1 59.06 108 SER A C 1
ATOM 835 O O . SER A 1 108 ? 21.672 4.18 15.93 1 59.06 108 SER A O 1
ATOM 837 N N . GLN A 1 109 ? 21.781 6.227 16.828 1 59.12 109 GLN A N 1
ATOM 838 C CA . GLN A 1 109 ? 22.734 5.77 17.828 1 59.12 109 GLN A CA 1
ATOM 839 C C . GLN A 1 109 ? 22.094 4.785 18.797 1 59.12 109 GLN A C 1
ATOM 841 O O . GLN A 1 109 ? 22.703 3.77 19.156 1 59.12 109 GLN A O 1
ATOM 846 N N . PHE A 1 110 ? 20.969 5.043 19.125 1 52.69 110 PHE A N 1
ATOM 847 C CA . PHE A 1 110 ? 20.266 4.176 20.078 1 52.69 110 PHE A CA 1
ATOM 848 C C . PHE A 1 110 ? 19.906 2.848 19.422 1 52.69 110 PHE A C 1
ATOM 850 O O . PHE A 1 110 ? 20.016 1.79 20.047 1 52.69 110 PHE A O 1
ATOM 857 N N . ALA A 1 111 ? 19.344 2.875 18.219 1 52.88 111 ALA A N 1
ATOM 858 C CA . ALA A 1 111 ? 19.062 1.636 17.5 1 52.88 111 ALA A CA 1
ATOM 859 C C . ALA A 1 111 ? 20.328 0.82 17.281 1 52.88 111 ALA A C 1
ATOM 861 O O . ALA A 1 111 ? 20.328 -0.405 17.438 1 52.88 111 ALA A O 1
ATOM 862 N N . SER A 1 112 ? 21.328 1.485 16.844 1 51.59 112 SER A N 1
ATOM 863 C CA . SER A 1 112 ? 22.625 0.831 16.719 1 51.59 112 SER A CA 1
ATOM 864 C C . SER A 1 112 ? 23.078 0.231 18.047 1 51.59 112 SER A C 1
ATOM 866 O O . SER A 1 112 ? 23.578 -0.896 18.094 1 51.59 112 SER A O 1
ATOM 868 N N . GLU A 1 113 ? 22.922 0.866 19.062 1 53.09 113 GLU A N 1
ATOM 869 C CA . GLU A 1 113 ? 23.297 0.364 20.375 1 53.09 113 GLU A CA 1
ATOM 870 C C . GLU A 1 113 ? 22.422 -0.812 20.797 1 53.09 113 GLU A C 1
ATOM 872 O O . GLU A 1 113 ? 22.922 -1.787 21.375 1 53.09 113 GLU A O 1
ATOM 877 N N . ALA A 1 114 ? 21.156 -0.726 20.516 1 47.78 114 ALA A N 1
ATOM 878 C CA . ALA A 1 114 ? 20.234 -1.814 20.844 1 47.78 114 ALA A CA 1
ATOM 879 C C . ALA A 1 114 ? 20.547 -3.059 20.016 1 47.78 114 ALA A C 1
ATOM 881 O O . ALA A 1 114 ? 20.531 -4.18 20.531 1 47.78 114 ALA A O 1
ATOM 882 N N . LEU A 1 115 ? 20.797 -2.889 18.75 1 48.75 115 LEU A N 1
ATOM 883 C CA . LEU A 1 115 ? 21.172 -4 17.875 1 48.75 115 LEU A CA 1
ATOM 884 C C . LEU A 1 115 ? 22.484 -4.621 18.344 1 48.75 115 LEU A C 1
ATOM 886 O O . LEU A 1 115 ? 22.656 -5.84 18.297 1 48.75 115 LEU A O 1
ATOM 890 N N . ARG A 1 116 ? 23.328 -3.803 18.844 1 56.06 116 ARG A N 1
ATOM 891 C CA . ARG A 1 116 ? 24.594 -4.301 19.391 1 56.06 116 ARG A CA 1
ATOM 892 C C . ARG A 1 116 ? 24.359 -5.066 20.688 1 56.06 116 ARG A C 1
ATOM 894 O O . ARG A 1 116 ? 24.969 -6.105 20.938 1 56.06 116 ARG A O 1
ATOM 901 N N . ALA A 1 117 ? 23.5 -4.641 21.453 1 56.34 117 ALA A N 1
ATOM 902 C CA . ALA A 1 117 ? 23.203 -5.289 22.719 1 56.34 117 ALA A CA 1
ATOM 903 C C . ALA A 1 117 ? 22.547 -6.648 22.5 1 56.34 117 ALA A C 1
ATOM 905 O O . ALA A 1 117 ? 22.812 -7.602 23.234 1 56.34 117 ALA A O 1
ATOM 906 N N . ASP A 1 118 ? 21.75 -6.82 21.469 1 48.91 118 ASP A N 1
ATOM 907 C CA . ASP A 1 118 ? 21.062 -8.078 21.188 1 48.91 118 ASP A CA 1
ATOM 908 C C . ASP A 1 118 ? 22.016 -9.078 20.531 1 48.91 118 ASP A C 1
ATOM 910 O O . ASP A 1 118 ? 21.844 -10.289 20.656 1 48.91 118 ASP A O 1
ATOM 914 N N . ALA A 1 119 ? 22.938 -8.57 19.844 1 56.06 119 ALA A N 1
ATOM 915 C CA . ALA A 1 119 ? 23.922 -9.43 19.172 1 56.06 119 ALA A CA 1
ATOM 916 C C . ALA A 1 119 ? 24.953 -9.945 20.172 1 56.06 119 ALA A C 1
ATOM 918 O O . ALA A 1 119 ? 25.609 -10.961 19.922 1 56.06 119 ALA A O 1
ATOM 919 N N . GLU A 1 120 ? 25.125 -9.367 21.281 1 45.41 120 GLU A N 1
ATOM 920 C CA . GLU A 1 120 ? 25.984 -9.914 22.328 1 45.41 120 GLU A CA 1
ATOM 921 C C . GLU A 1 120 ? 25.234 -10.953 23.172 1 45.41 120 GLU A C 1
ATOM 923 O O . GLU A 1 120 ? 25.797 -12.008 23.5 1 45.41 120 GLU A O 1
ATOM 928 N N . ALA B 1 1 ? -14.18 -0.492 23.672 1 47.09 1 ALA B N 1
ATOM 929 C CA . ALA B 1 1 ? -14.609 -1.82 23.234 1 47.09 1 ALA B CA 1
ATOM 930 C C . ALA B 1 1 ? -15.258 -1.766 21.859 1 47.09 1 ALA B C 1
ATOM 932 O O . ALA B 1 1 ? -15.023 -2.633 21.016 1 47.09 1 ALA B O 1
ATOM 933 N N . GLY B 1 2 ? -16.172 -0.725 21.531 1 60.88 2 GLY B N 1
ATOM 934 C CA . GLY B 1 2 ? -16.953 -0.538 20.312 1 60.88 2 GLY B CA 1
ATOM 935 C C . GLY B 1 2 ? -16.094 -0.282 19.078 1 60.88 2 GLY B C 1
ATOM 936 O O . GLY B 1 2 ? -16.328 -0.854 18.016 1 60.88 2 GLY B O 1
ATOM 937 N N . SER B 1 3 ? -14.945 0.329 19.375 1 77.12 3 SER B N 1
ATOM 938 C CA . SER B 1 3 ? -14.062 0.75 18.281 1 77.12 3 SER B CA 1
ATOM 939 C C . SER B 1 3 ? -13.227 -0.415 17.766 1 77.12 3 SER B C 1
ATOM 941 O O . SER B 1 3 ? -13.086 -0.601 16.562 1 77.12 3 SER B O 1
ATOM 943 N N . TRP B 1 4 ? -13.055 -1.303 18.812 1 84.62 4 TRP B N 1
ATOM 944 C CA . TRP B 1 4 ? -12.203 -2.428 18.438 1 84.62 4 TRP B CA 1
ATOM 945 C C . TRP B 1 4 ? -12.977 -3.443 17.609 1 84.62 4 TRP B C 1
ATOM 947 O O . TRP B 1 4 ? -12.477 -3.941 16.594 1 84.62 4 TRP B O 1
ATOM 957 N N . GLN B 1 5 ? -14.156 -3.768 18.016 1 89.38 5 GLN B N 1
ATOM 958 C CA . GLN B 1 5 ? -14.992 -4.707 17.281 1 89.38 5 GLN B CA 1
ATOM 959 C C . GLN B 1 5 ? -15.305 -4.18 15.875 1 89.38 5 GLN B C 1
ATOM 961 O O . GLN B 1 5 ? -15.344 -4.949 14.914 1 89.38 5 GLN B O 1
ATOM 966 N N . ALA B 1 6 ? -15.539 -2.955 15.852 1 91.81 6 ALA B N 1
ATOM 967 C CA . ALA B 1 6 ? -15.812 -2.324 14.562 1 91.81 6 ALA B CA 1
ATOM 968 C C . ALA B 1 6 ? -14.602 -2.432 13.633 1 91.81 6 ALA B C 1
ATOM 970 O O . ALA B 1 6 ? -14.75 -2.721 12.445 1 91.81 6 ALA B O 1
ATOM 971 N N . MET B 1 7 ? -13.461 -2.326 14.234 1 91.5 7 MET B N 1
ATOM 972 C CA . MET B 1 7 ? -12.227 -2.424 13.453 1 91.5 7 MET B CA 1
ATOM 973 C C . MET B 1 7 ? -12.016 -3.85 12.953 1 91.5 7 MET B C 1
ATOM 975 O O . MET B 1 7 ? -11.609 -4.055 11.805 1 91.5 7 MET B O 1
ATOM 979 N N . GLN B 1 8 ? -12.305 -4.738 13.797 1 93.62 8 GLN B N 1
ATOM 980 C CA . GLN B 1 8 ? -12.164 -6.133 13.406 1 93.62 8 GLN B CA 1
ATOM 981 C C . GLN B 1 8 ? -13.125 -6.484 12.273 1 93.62 8 GLN B C 1
ATOM 983 O O . GLN B 1 8 ? -12.758 -7.215 11.344 1 93.62 8 GLN B O 1
ATOM 988 N N . THR B 1 9 ? -14.297 -5.992 12.43 1 95.25 9 THR B N 1
ATOM 989 C CA . THR B 1 9 ? -15.289 -6.219 11.383 1 95.25 9 THR B CA 1
ATOM 990 C C . THR B 1 9 ? -14.844 -5.57 10.07 1 95.25 9 THR B C 1
ATOM 992 O O . THR B 1 9 ? -14.922 -6.188 9.008 1 95.25 9 THR B O 1
ATOM 995 N N . ALA B 1 10 ? -14.406 -4.41 10.133 1 95.88 10 ALA B N 1
ATOM 996 C CA . ALA B 1 10 ? -13.922 -3.709 8.945 1 95.88 10 ALA B CA 1
ATOM 997 C C . ALA B 1 10 ? -12.766 -4.465 8.297 1 95.88 10 ALA B C 1
ATOM 999 O O . ALA B 1 10 ? -12.688 -4.566 7.074 1 95.88 10 ALA B O 1
ATOM 1000 N N . ASP B 1 11 ? -11.898 -4.957 9.141 1 95.62 11 ASP B N 1
ATOM 1001 C CA . ASP B 1 11 ? -10.758 -5.742 8.664 1 95.62 11 ASP B CA 1
ATOM 1002 C C . ASP B 1 11 ? -11.227 -6.973 7.891 1 95.62 11 ASP B C 1
ATOM 1004 O O . ASP B 1 11 ? -10.75 -7.238 6.789 1 95.62 11 ASP B O 1
ATOM 1008 N N . LYS B 1 12 ? -12.164 -7.629 8.438 1 96.62 12 LYS B N 1
ATOM 1009 C CA . LYS B 1 12 ? -12.695 -8.828 7.785 1 96.62 12 LYS B CA 1
ATOM 1010 C C . LYS B 1 12 ? -13.383 -8.477 6.469 1 96.62 12 LYS B C 1
ATOM 1012 O O . LYS B 1 12 ? -13.227 -9.18 5.473 1 96.62 12 LYS B O 1
ATOM 1017 N N . VAL B 1 13 ? -14.125 -7.426 6.488 1 96.81 13 VAL B N 1
ATOM 1018 C CA . VAL B 1 13 ? -14.82 -6.984 5.281 1 96.81 13 VAL B CA 1
ATOM 1019 C C . VAL B 1 13 ? -13.805 -6.641 4.195 1 96.81 13 VAL B C 1
ATOM 1021 O O . VAL B 1 13 ? -13.914 -7.109 3.062 1 96.81 13 VAL B O 1
ATOM 1024 N N . LEU B 1 14 ? -12.82 -5.941 4.492 1 97.38 14 LEU B N 1
ATOM 1025 C CA . LEU B 1 14 ? -11.812 -5.531 3.521 1 97.38 14 LEU B CA 1
ATOM 1026 C C . LEU B 1 14 ? -11.086 -6.746 2.947 1 97.38 14 LEU B C 1
ATOM 1028 O O . LEU B 1 14 ? -11.016 -6.91 1.728 1 97.38 14 LEU B O 1
ATOM 1032 N N . LYS B 1 15 ? -10.711 -7.598 3.814 1 97.06 15 LYS B N 1
ATOM 1033 C CA . LYS B 1 15 ? -9.836 -8.703 3.43 1 97.06 15 LYS B CA 1
ATOM 1034 C C . LYS B 1 15 ? -10.555 -9.672 2.494 1 97.06 15 LYS B C 1
ATOM 1036 O O . LYS B 1 15 ? -9.922 -10.328 1.668 1 97.06 15 LYS B O 1
ATOM 1041 N N . ASN B 1 16 ? -11.82 -9.688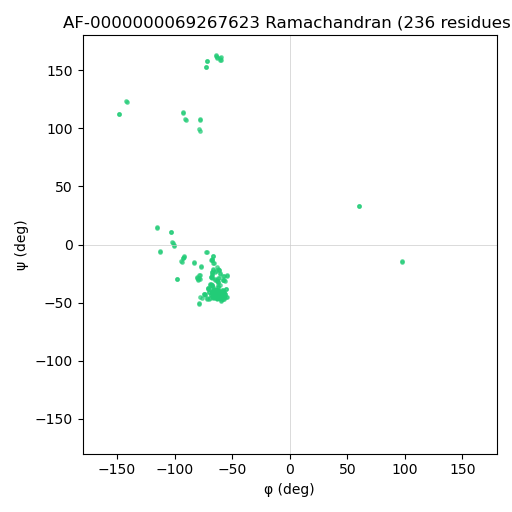 2.611 1 98 16 ASN B N 1
ATOM 1042 C CA . ASN B 1 16 ? -12.539 -10.75 1.907 1 98 16 ASN B CA 1
ATOM 1043 C C . ASN B 1 16 ? -13.391 -10.195 0.77 1 98 16 ASN B C 1
ATOM 1045 O O . ASN B 1 16 ? -13.961 -10.953 -0.013 1 98 16 ASN B O 1
ATOM 1049 N N . ASP B 1 17 ? -13.484 -8.953 0.63 1 97.75 17 ASP B N 1
ATOM 1050 C CA . ASP B 1 17 ? -14.297 -8.359 -0.426 1 97.75 17 ASP B CA 1
ATOM 1051 C C . ASP B 1 17 ? -13.461 -8.078 -1.674 1 97.75 17 ASP B C 1
ATOM 1053 O O . ASP B 1 17 ? -12.641 -7.16 -1.686 1 97.75 17 ASP B O 1
ATOM 1057 N N . ARG B 1 18 ? -13.773 -8.773 -2.686 1 97.5 18 ARG B N 1
ATOM 1058 C CA . ARG B 1 18 ? -12.977 -8.719 -3.91 1 97.5 18 ARG B CA 1
ATOM 1059 C C . ARG B 1 18 ? -13.016 -7.324 -4.527 1 97.5 18 ARG B C 1
ATOM 1061 O O . ARG B 1 18 ? -11.992 -6.824 -4.996 1 97.5 18 ARG B O 1
ATOM 1068 N N . LEU B 1 19 ? -14.125 -6.695 -4.543 1 97.06 19 LEU B N 1
ATOM 1069 C CA . LEU B 1 19 ? -14.25 -5.387 -5.172 1 97.06 19 LEU B CA 1
ATOM 1070 C C . LEU B 1 19 ? -13.531 -4.32 -4.348 1 97.06 19 LEU B C 1
ATOM 1072 O O . LEU B 1 19 ? -12.898 -3.422 -4.906 1 97.06 19 LEU B O 1
ATOM 1076 N N . LEU B 1 20 ? -13.609 -4.426 -3.062 1 97.5 20 LEU B N 1
ATOM 1077 C CA . LEU B 1 20 ? -12.891 -3.482 -2.211 1 97.5 20 LEU B CA 1
ATOM 1078 C C . LEU B 1 20 ? -11.383 -3.654 -2.352 1 97.5 20 LEU B C 1
ATOM 1080 O O . LEU B 1 20 ? -10.648 -2.67 -2.463 1 97.5 20 LEU B O 1
ATOM 1084 N N . ILE B 1 21 ? -10.93 -4.852 -2.344 1 98.06 21 ILE B N 1
ATOM 1085 C CA . ILE B 1 21 ? -9.508 -5.117 -2.506 1 98.06 21 ILE B CA 1
ATOM 1086 C C . ILE B 1 21 ? -9.047 -4.645 -3.883 1 98.06 21 ILE B C 1
ATOM 1088 O O . ILE B 1 21 ? -7.98 -4.031 -4.012 1 98.06 21 ILE B O 1
ATOM 1092 N N . LEU B 1 22 ? -9.852 -4.906 -4.867 1 97.31 22 LEU B N 1
ATOM 1093 C CA . LEU B 1 22 ? -9.5 -4.445 -6.203 1 97.31 22 LEU B CA 1
ATOM 1094 C C . LEU B 1 22 ? -9.391 -2.924 -6.242 1 97.31 22 LEU B C 1
ATOM 1096 O O . LEU B 1 22 ? -8.445 -2.379 -6.82 1 97.31 22 LEU B O 1
ATOM 1100 N N . ALA B 1 23 ? -10.312 -2.242 -5.66 1 96.19 23 ALA B N 1
ATOM 1101 C CA . ALA B 1 23 ? -10.258 -0.786 -5.566 1 96.19 23 ALA B CA 1
ATOM 1102 C C . ALA B 1 23 ? -9 -0.332 -4.836 1 96.19 23 ALA B C 1
ATOM 1104 O O . ALA B 1 23 ? -8.32 0.603 -5.27 1 96.19 23 ALA B O 1
ATOM 1105 N N . ALA B 1 24 ? -8.695 -0.983 -3.764 1 97.19 24 ALA B N 1
ATOM 1106 C CA . ALA B 1 24 ? -7.516 -0.646 -2.975 1 97.19 24 ALA B CA 1
ATOM 1107 C C . ALA B 1 24 ? -6.234 -0.893 -3.77 1 97.19 24 ALA B C 1
ATOM 1109 O O . ALA B 1 24 ? -5.285 -0.113 -3.684 1 97.19 24 ALA B O 1
ATOM 1110 N N . ILE B 1 25 ? -6.168 -1.937 -4.508 1 96.75 25 ILE B N 1
ATOM 1111 C CA . ILE B 1 25 ? -5.027 -2.246 -5.363 1 96.75 25 ILE B CA 1
ATOM 1112 C C . ILE B 1 25 ? -4.805 -1.107 -6.355 1 96.75 25 ILE B C 1
ATOM 1114 O O . ILE B 1 25 ? -3.682 -0.629 -6.52 1 96.75 25 ILE B O 1
ATOM 1118 N N . GLN B 1 26 ? -5.809 -0.625 -6.914 1 94.75 26 GLN B N 1
ATOM 1119 C CA . GLN B 1 26 ? -5.695 0.405 -7.941 1 94.75 26 GLN B CA 1
ATOM 1120 C C . GLN B 1 26 ? -5.172 1.714 -7.355 1 94.75 26 GLN B C 1
ATOM 1122 O O . GLN B 1 26 ? -4.359 2.4 -7.977 1 94.75 26 GLN B O 1
ATOM 1127 N N . CYS B 1 27 ? -5.555 1.988 -6.16 1 94.25 27 CYS B N 1
ATOM 1128 C CA . CYS B 1 27 ? -5.191 3.289 -5.609 1 94.25 27 CYS B CA 1
ATOM 1129 C C . CYS B 1 27 ? -3.881 3.209 -4.836 1 94.25 27 CYS B C 1
ATOM 1131 O O . CYS B 1 27 ? -3.299 4.234 -4.484 1 94.25 27 CYS B O 1
ATOM 1133 N N . SER B 1 28 ? -3.404 2.049 -4.57 1 93.44 28 SER B N 1
ATOM 1134 C CA . SER B 1 28 ? -2.195 1.886 -3.77 1 93.44 28 SER B CA 1
ATOM 1135 C C . SER B 1 28 ? -1.068 1.268 -4.59 1 93.44 28 SER B C 1
ATOM 1137 O O . SER B 1 28 ? -0.166 0.635 -4.039 1 93.44 28 SER B O 1
ATOM 1139 N N . LYS B 1 29 ? -1.22 1.249 -5.871 1 91.69 29 LYS B N 1
ATOM 1140 C CA . LYS B 1 29 ? -0.236 0.677 -6.785 1 91.69 29 LYS B CA 1
ATOM 1141 C C . LYS B 1 29 ? -0.009 -0.804 -6.496 1 91.69 29 LYS B C 1
ATOM 1143 O O . LYS B 1 29 ? 1.133 -1.266 -6.453 1 91.69 29 LYS B O 1
ATOM 1148 N N . GLY B 1 30 ? -1.051 -1.425 -6.074 1 95.19 30 GLY B N 1
ATOM 1149 C CA . GLY B 1 30 ? -1.038 -2.871 -5.914 1 95.19 30 GLY B CA 1
ATOM 1150 C C . GLY B 1 30 ? -0.755 -3.311 -4.488 1 95.19 30 GLY B C 1
ATOM 1151 O O . GLY B 1 30 ? -0.989 -4.469 -4.137 1 95.19 30 GLY B O 1
ATOM 1152 N N . ALA B 1 31 ? -0.28 -2.48 -3.592 1 93.31 31 ALA B N 1
ATOM 1153 C CA . ALA B 1 31 ? 0.203 -2.836 -2.26 1 93.31 31 ALA B CA 1
ATOM 1154 C C . ALA B 1 31 ? -0.902 -3.484 -1.432 1 93.31 31 ALA B C 1
ATOM 1156 O O . ALA B 1 31 ? -0.626 -4.293 -0.541 1 93.31 31 ALA B O 1
ATOM 1157 N N . ALA B 1 32 ? -2.125 -3.178 -1.774 1 96.44 32 ALA B N 1
ATOM 1158 C CA . ALA B 1 32 ? -3.262 -3.672 -1.003 1 96.44 32 ALA B CA 1
ATOM 1159 C C . ALA B 1 32 ? -3.406 -5.184 -1.146 1 96.44 32 ALA B C 1
ATOM 1161 O O . ALA B 1 32 ? -4.137 -5.82 -0.38 1 96.44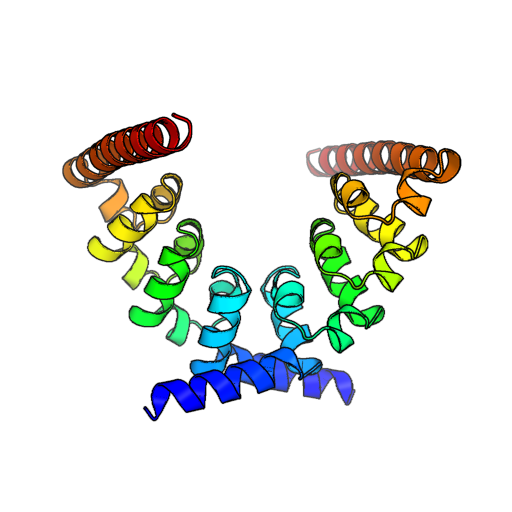 32 ALA B O 1
ATOM 1162 N N . LEU B 1 33 ? -2.74 -5.805 -2.07 1 97.88 33 LEU B N 1
ATOM 1163 C CA . LEU B 1 33 ? -2.785 -7.258 -2.199 1 97.88 33 LEU B CA 1
ATOM 1164 C C . LEU B 1 33 ? -2.326 -7.934 -0.912 1 97.88 33 LEU B C 1
ATOM 1166 O O . LEU B 1 33 ? -2.828 -9 -0.552 1 97.88 33 LEU B O 1
ATOM 1170 N N . GLN B 1 34 ? -1.476 -7.281 -0.254 1 97 34 GLN B N 1
ATOM 1171 C CA . GLN B 1 34 ? -0.968 -7.848 0.992 1 97 34 GLN B CA 1
ATOM 1172 C C . GLN B 1 34 ? -2.062 -7.906 2.055 1 97 34 GLN B C 1
ATOM 1174 O O . GLN B 1 34 ? -1.959 -8.672 3.018 1 97 34 GLN B O 1
ATOM 1179 N N . CYS B 1 35 ? -3.059 -7.078 1.938 1 97.62 35 CYS B N 1
ATOM 1180 C CA . CYS B 1 35 ? -4.16 -7.031 2.895 1 97.62 35 CYS B CA 1
ATOM 1181 C C . CYS B 1 35 ? -5.203 -8.094 2.58 1 97.62 35 CYS B C 1
ATOM 1183 O O . CYS B 1 35 ? -6.074 -8.375 3.402 1 97.62 35 CYS B O 1
ATOM 1185 N N . ALA B 1 36 ? -5.176 -8.664 1.417 1 98.38 36 ALA B N 1
ATOM 1186 C CA . ALA B 1 36 ? -6.211 -9.578 0.938 1 98.38 36 ALA B CA 1
ATOM 1187 C C . ALA B 1 36 ? -6.121 -10.922 1.649 1 98.38 36 ALA B C 1
ATOM 1189 O O . ALA B 1 36 ? -5.043 -11.336 2.082 1 98.38 36 ALA B O 1
ATOM 1190 N N . SER B 1 37 ? -7.23 -11.609 1.763 1 98.38 37 SER B N 1
ATOM 1191 C CA . SER B 1 37 ? -7.262 -12.961 2.301 1 98.38 37 SER B CA 1
ATOM 1192 C C . SER B 1 37 ? -6.48 -13.93 1.413 1 98.38 37 SER B C 1
ATOM 1194 O O . SER B 1 37 ? -6.223 -13.633 0.243 1 98.38 37 SER B O 1
ATOM 1196 N N . PRO B 1 38 ? -6.141 -15.062 1.939 1 98.25 38 PRO B N 1
ATOM 1197 C CA . PRO B 1 38 ? -5.457 -16.078 1.124 1 98.25 38 PRO B CA 1
ATOM 1198 C C . PRO B 1 38 ? -6.242 -16.438 -0.134 1 98.25 38 PRO B C 1
ATOM 1200 O O . PRO B 1 38 ? -5.648 -16.656 -1.194 1 98.25 38 PRO B O 1
ATOM 1203 N N . ALA B 1 39 ? -7.508 -16.516 -0.048 1 98.38 39 ALA B N 1
ATOM 1204 C CA . ALA B 1 39 ? -8.336 -16.844 -1.206 1 98.38 39 ALA B CA 1
ATOM 1205 C C . ALA B 1 39 ? -8.172 -15.797 -2.307 1 98.38 39 ALA B C 1
ATOM 1207 O O . ALA B 1 39 ? -8.055 -16.141 -3.484 1 98.38 39 ALA B O 1
ATOM 1208 N N . LEU B 1 40 ? -8.109 -14.547 -1.925 1 98.5 40 LEU B N 1
ATOM 1209 C CA . LEU B 1 40 ? -8 -13.477 -2.906 1 98.5 40 LEU B CA 1
ATOM 1210 C C . LEU B 1 40 ? -6.562 -13.344 -3.402 1 98.5 40 LEU B C 1
ATOM 1212 O O . LEU B 1 40 ? -6.332 -12.945 -4.547 1 98.5 40 LEU B O 1
ATOM 1216 N N . GLN B 1 41 ? -5.598 -13.664 -2.572 1 98.62 41 GLN B N 1
ATOM 1217 C CA . GLN B 1 41 ? -4.207 -13.703 -3.016 1 98.62 41 GLN B CA 1
ATOM 1218 C C . GLN B 1 41 ? -3.975 -14.836 -4.004 1 98.62 41 GLN B C 1
ATOM 1220 O O . GLN B 1 41 ? -2.943 -14.883 -4.68 1 98.62 41 GLN B O 1
ATOM 1225 N N . ASP B 1 42 ? -4.957 -15.734 -4.102 1 98.69 42 ASP B N 1
ATOM 1226 C CA . ASP B 1 42 ? -4.902 -16.828 -5.059 1 98.69 42 ASP B CA 1
ATOM 1227 C C . ASP B 1 42 ? -5.758 -16.531 -6.285 1 98.69 42 ASP B C 1
ATOM 1229 O O . ASP B 1 42 ? -5.91 -17.391 -7.164 1 98.69 42 ASP B O 1
ATOM 1233 N N . ASP B 1 43 ? -6.395 -15.469 -6.348 1 98.31 43 ASP B N 1
ATOM 1234 C CA . ASP B 1 43 ? -7.164 -15.016 -7.5 1 98.31 43 ASP B CA 1
ATOM 1235 C C . ASP B 1 43 ? -6.25 -14.453 -8.586 1 98.31 43 ASP B C 1
ATOM 1237 O O . ASP B 1 43 ? -5.742 -13.336 -8.469 1 98.31 43 ASP B O 1
ATOM 1241 N N . ARG B 1 44 ? -6.094 -15.164 -9.617 1 98.12 44 ARG B N 1
ATOM 1242 C CA . ARG B 1 44 ? -5.094 -14.867 -10.641 1 98.12 44 ARG B CA 1
ATOM 1243 C C . ARG B 1 44 ? -5.336 -13.5 -11.266 1 98.12 44 ARG B C 1
ATOM 1245 O O . ARG B 1 44 ? -4.395 -12.734 -11.484 1 98.12 44 ARG B O 1
ATOM 1252 N N . GLU B 1 45 ? -6.52 -13.219 -11.57 1 97.06 45 GLU B N 1
ATOM 1253 C CA . GLU B 1 45 ? -6.84 -11.938 -12.195 1 97.06 45 GLU B CA 1
ATOM 1254 C C . GLU B 1 45 ? -6.523 -10.773 -11.258 1 97.06 45 GLU B C 1
ATOM 1256 O O . GLU B 1 45 ? -5.973 -9.758 -11.688 1 97.06 45 GLU B O 1
ATOM 1261 N N . LEU B 1 46 ? -6.848 -10.953 -10.047 1 98 46 LEU B N 1
ATOM 1262 C CA . LEU B 1 46 ? -6.582 -9.922 -9.039 1 98 46 LEU B CA 1
ATOM 1263 C C . LEU B 1 46 ? -5.082 -9.719 -8.852 1 98 46 LEU B C 1
ATOM 1265 O O . LEU B 1 46 ? -4.602 -8.586 -8.844 1 98 46 LEU B O 1
ATOM 1269 N N . VAL B 1 47 ? -4.367 -10.773 -8.734 1 98.5 47 VAL B N 1
ATOM 1270 C CA . VAL B 1 47 ? -2.922 -10.727 -8.547 1 98.5 47 VAL B CA 1
ATOM 1271 C C . VAL B 1 47 ? -2.26 -10.117 -9.781 1 98.5 47 VAL B C 1
ATOM 1273 O O . VAL B 1 47 ? -1.341 -9.297 -9.656 1 98.5 47 VAL B O 1
ATOM 1276 N N . GLU B 1 48 ? -2.756 -10.461 -10.906 1 97.88 48 GLU B N 1
ATOM 1277 C CA . GLU B 1 48 ? -2.191 -9.906 -12.133 1 97.88 48 GLU B CA 1
ATOM 1278 C C . GLU B 1 48 ? -2.35 -8.383 -12.172 1 97.88 48 GLU B C 1
ATOM 1280 O O . GLU B 1 48 ? -1.441 -7.672 -12.602 1 97.88 48 GLU B O 1
ATOM 1285 N N . GLU B 1 49 ? -3.484 -7.93 -11.797 1 96.56 49 GLU B N 1
ATOM 1286 C CA . GLU B 1 49 ? -3.703 -6.488 -11.742 1 96.56 49 GLU B CA 1
ATOM 1287 C C . GLU B 1 49 ? -2.68 -5.809 -10.836 1 96.56 49 GLU B C 1
ATOM 1289 O O . GLU B 1 49 ? -2.111 -4.777 -11.203 1 96.56 49 GLU B O 1
ATOM 1294 N N . ALA B 1 50 ? -2.447 -6.406 -9.688 1 97.38 50 ALA B N 1
ATOM 1295 C CA . ALA B 1 50 ? -1.489 -5.84 -8.734 1 97.38 50 ALA B CA 1
ATOM 1296 C C . ALA B 1 50 ? -0.076 -5.852 -9.312 1 97.38 50 ALA B C 1
ATOM 1298 O O . ALA B 1 50 ? 0.659 -4.871 -9.195 1 97.38 50 ALA B O 1
ATOM 1299 N N . VAL B 1 51 ? 0.277 -6.895 -9.961 1 96.94 51 VAL B N 1
ATOM 1300 C CA . VAL B 1 51 ? 1.615 -7.113 -10.508 1 96.94 51 VAL B CA 1
ATOM 1301 C C . VAL B 1 51 ? 1.87 -6.152 -11.664 1 96.94 51 VAL B C 1
ATOM 1303 O O . VAL B 1 51 ? 2.99 -5.672 -11.844 1 96.94 51 VAL B O 1
ATOM 1306 N N . ARG B 1 52 ? 0.875 -5.875 -12.375 1 94.88 52 ARG B N 1
ATOM 1307 C CA . ARG B 1 52 ? 1.009 -4.957 -13.5 1 94.88 52 ARG B CA 1
ATOM 1308 C C . ARG B 1 52 ? 1.283 -3.535 -13.023 1 94.88 52 ARG B C 1
ATOM 1310 O O . ARG B 1 52 ? 1.931 -2.754 -13.719 1 94.88 52 ARG B O 1
ATOM 1317 N N . LEU B 1 53 ? 0.823 -3.285 -11.906 1 94.06 53 LEU B N 1
ATOM 1318 C CA . LEU B 1 53 ? 1.087 -1.968 -11.336 1 94.06 53 LEU B CA 1
ATOM 1319 C C . LEU B 1 53 ? 2.5 -1.896 -10.766 1 94.06 53 LEU B C 1
ATOM 1321 O O . LEU B 1 53 ? 3.219 -0.92 -11 1 94.06 53 LEU B O 1
ATOM 1325 N N . GLU B 1 54 ? 2.836 -2.82 -9.984 1 93.56 54 GLU B N 1
ATOM 1326 C CA . GLU B 1 54 ? 4.191 -3.02 -9.484 1 93.56 54 GLU B CA 1
ATOM 1327 C C . GLU B 1 54 ? 4.535 -4.504 -9.398 1 93.56 54 GLU B C 1
ATOM 1329 O O . GLU B 1 54 ? 3.906 -5.25 -8.648 1 93.56 54 GLU B O 1
ATOM 1334 N N . GLY B 1 55 ? 5.562 -4.871 -10.039 1 94.38 55 GLY B N 1
ATOM 1335 C CA . GLY B 1 55 ? 5.953 -6.27 -10.117 1 94.38 55 GLY B CA 1
ATOM 1336 C C . GLY B 1 55 ? 6.285 -6.867 -8.766 1 94.38 55 GLY B C 1
ATOM 1337 O O . GLY B 1 55 ? 6.07 -8.062 -8.539 1 94.38 55 GLY B O 1
ATOM 1338 N N . PHE B 1 56 ? 6.742 -6.035 -7.883 1 94.12 56 PHE B N 1
ATOM 1339 C CA . PHE B 1 56 ? 7.137 -6.457 -6.543 1 94.12 56 PHE B CA 1
ATOM 1340 C C . PHE B 1 56 ? 5.949 -7.051 -5.793 1 94.12 56 PHE B C 1
ATOM 1342 O O . PHE B 1 56 ? 6.133 -7.836 -4.859 1 94.12 56 PHE B O 1
ATOM 1349 N N . ASN B 1 57 ? 4.723 -6.695 -6.223 1 97.06 57 ASN B N 1
ATOM 1350 C CA . ASN B 1 57 ? 3.531 -7.176 -5.531 1 97.06 57 ASN B CA 1
ATOM 1351 C C . ASN B 1 57 ? 3.365 -8.68 -5.684 1 97.06 57 ASN B C 1
ATOM 1353 O O . ASN B 1 57 ? 2.588 -9.305 -4.957 1 97.06 57 ASN B O 1
ATOM 1357 N N . LEU B 1 58 ? 4.125 -9.352 -6.523 1 97.69 58 LEU B N 1
ATOM 1358 C CA . LEU B 1 58 ? 4.113 -10.805 -6.668 1 97.69 58 LEU B CA 1
ATOM 1359 C C . LEU B 1 58 ? 4.422 -11.484 -5.34 1 97.69 58 LEU B C 1
ATOM 1361 O O . LEU B 1 58 ? 3.971 -12.602 -5.094 1 97.69 58 LEU B O 1
ATOM 1365 N N . GLU B 1 59 ? 5.121 -10.781 -4.559 1 97.19 59 GLU B N 1
ATOM 1366 C CA . GLU B 1 59 ? 5.523 -11.297 -3.254 1 97.19 59 GLU B CA 1
ATOM 1367 C C . GLU B 1 59 ? 4.312 -11.766 -2.453 1 97.19 59 GLU B C 1
ATOM 1369 O O . GLU B 1 59 ? 4.418 -12.695 -1.646 1 97.19 59 GLU B O 1
ATOM 1374 N N . PHE B 1 60 ? 3.209 -11.227 -2.695 1 97.88 60 PHE B N 1
ATOM 1375 C CA . PHE B 1 60 ? 2.053 -11.469 -1.842 1 97.88 60 PHE B CA 1
ATOM 1376 C C . PHE B 1 60 ? 1.105 -12.477 -2.484 1 97.88 60 PHE B C 1
ATOM 1378 O O . PHE B 1 60 ? 0.029 -12.75 -1.952 1 97.88 60 PHE B O 1
ATOM 1385 N N . ALA B 1 61 ? 1.465 -12.977 -3.625 1 98.5 61 ALA B N 1
ATOM 1386 C CA . ALA B 1 61 ? 0.646 -13.969 -4.312 1 98.5 61 ALA B CA 1
ATOM 1387 C C . ALA B 1 61 ? 0.711 -15.32 -3.602 1 98.5 61 ALA B C 1
ATOM 1389 O O . ALA B 1 61 ? 1.604 -15.555 -2.785 1 98.5 61 ALA B O 1
ATOM 1390 N N . SER B 1 62 ? -0.307 -16.125 -3.852 1 98.38 62 SER B N 1
ATOM 1391 C CA . SER B 1 62 ? -0.315 -17.469 -3.303 1 98.38 62 SER B CA 1
ATOM 1392 C C . SER B 1 62 ? 0.84 -18.297 -3.855 1 98.38 62 SER B C 1
ATOM 1394 O O . SER B 1 62 ? 1.404 -17.969 -4.898 1 98.38 62 SER B O 1
ATOM 1396 N N . GLU B 1 63 ? 1.136 -19.312 -3.189 1 97.81 63 GLU B N 1
ATOM 1397 C CA . GLU B 1 63 ? 2.199 -20.203 -3.631 1 97.81 63 GLU B CA 1
ATOM 1398 C C . GLU B 1 63 ? 1.916 -20.75 -5.027 1 97.81 63 GLU B C 1
ATOM 1400 O O . GLU B 1 63 ? 2.828 -20.891 -5.844 1 97.81 63 GLU B O 1
ATOM 1405 N N . ARG B 1 64 ? 0.705 -21.094 -5.242 1 98.31 64 ARG B N 1
ATOM 1406 C CA . ARG B 1 64 ? 0.311 -21.609 -6.555 1 98.31 64 ARG B CA 1
ATOM 1407 C C . ARG B 1 64 ? 0.627 -20.594 -7.648 1 98.31 64 ARG B C 1
ATOM 1409 O O . ARG B 1 64 ? 1.181 -20.953 -8.695 1 98.31 64 ARG B O 1
ATOM 1416 N N . LEU B 1 65 ? 0.359 -19.375 -7.387 1 98.56 65 LEU B N 1
ATOM 1417 C CA . LEU B 1 65 ? 0.521 -18.344 -8.398 1 98.56 65 LEU B CA 1
ATOM 1418 C C . LEU B 1 65 ? 1.986 -17.938 -8.539 1 98.56 65 LEU B C 1
ATOM 1420 O O . LEU B 1 65 ? 2.412 -17.484 -9.602 1 98.56 65 LEU B O 1
ATOM 1424 N N . LEU B 1 66 ? 2.723 -18.109 -7.504 1 98.12 66 LEU B N 1
ATOM 1425 C CA . LEU B 1 66 ? 4.16 -17.891 -7.598 1 98.12 66 LEU B CA 1
ATOM 1426 C C . LEU B 1 66 ? 4.812 -18.906 -8.523 1 98.12 66 LEU B C 1
ATOM 1428 O O . LEU B 1 66 ? 5.953 -18.734 -8.953 1 98.12 66 LEU B O 1
ATOM 1432 N N . ASP B 1 67 ? 4.082 -19.969 -8.812 1 97.88 67 ASP B N 1
ATOM 1433 C CA . ASP B 1 67 ? 4.578 -21.016 -9.703 1 97.88 67 ASP B CA 1
ATOM 1434 C C . ASP B 1 67 ? 3.949 -20.906 -11.094 1 97.88 67 ASP B C 1
ATOM 1436 O O . ASP B 1 67 ? 4.027 -21.844 -11.891 1 97.88 67 ASP B O 1
ATOM 1440 N N . ASP B 1 68 ? 3.305 -19.906 -11.359 1 97.75 68 ASP B N 1
ATOM 1441 C CA . ASP B 1 68 ? 2.699 -19.609 -12.656 1 97.75 68 ASP B CA 1
ATOM 1442 C C . ASP B 1 68 ? 3.66 -18.828 -13.547 1 97.75 68 ASP B C 1
ATOM 1444 O O . ASP B 1 68 ? 3.865 -17.625 -13.344 1 97.75 68 ASP B O 1
ATOM 1448 N N . MET B 1 69 ? 4.199 -19.438 -14.539 1 96 69 MET B N 1
ATOM 1449 C CA . MET B 1 69 ? 5.266 -18.859 -15.352 1 96 69 MET B CA 1
ATOM 1450 C C . MET B 1 69 ? 4.789 -17.609 -16.078 1 96 69 MET B C 1
ATOM 1452 O O . MET B 1 69 ? 5.539 -16.641 -16.203 1 96 69 MET B O 1
ATOM 1456 N N . GLU B 1 70 ? 3.654 -17.688 -16.531 1 95.94 70 GLU B N 1
ATOM 1457 C CA . GLU B 1 70 ? 3.139 -16.531 -17.266 1 95.94 70 GLU B CA 1
ATOM 1458 C C . GLU B 1 70 ? 2.98 -15.32 -16.344 1 95.94 70 GLU B C 1
ATOM 1460 O O . GLU B 1 70 ? 3.289 -14.188 -16.719 1 95.94 70 GLU B O 1
ATOM 1465 N N . LEU B 1 71 ? 2.541 -15.531 -15.141 1 97.5 71 LEU B N 1
ATOM 1466 C CA . LEU B 1 71 ? 2.389 -14.453 -14.172 1 97.5 71 LEU B CA 1
ATOM 1467 C C . LEU B 1 71 ? 3.748 -13.906 -13.75 1 97.5 71 LEU B C 1
ATOM 1469 O O . LEU B 1 71 ? 3.934 -12.688 -13.664 1 97.5 71 LEU B O 1
ATOM 1473 N N . VAL B 1 72 ? 4.648 -14.773 -13.516 1 96.38 72 VAL B N 1
ATOM 1474 C CA . VAL B 1 72 ? 5.992 -14.367 -13.117 1 96.38 72 VAL B CA 1
ATOM 1475 C C . VAL B 1 72 ? 6.645 -13.562 -14.242 1 96.38 72 VAL B C 1
ATOM 1477 O O . VAL B 1 72 ? 7.281 -12.531 -13.984 1 96.38 72 VAL B O 1
ATOM 1480 N N . ARG B 1 73 ? 6.41 -13.984 -15.438 1 93.94 73 ARG B N 1
ATOM 1481 C CA . ARG B 1 73 ? 6.922 -13.234 -16.578 1 93.94 73 ARG B CA 1
ATOM 1482 C C . ARG B 1 73 ? 6.371 -11.812 -16.594 1 93.94 73 ARG B C 1
ATOM 1484 O O . ARG B 1 73 ? 7.121 -10.859 -16.797 1 93.94 73 ARG B O 1
ATOM 1491 N N . THR B 1 74 ? 5.141 -11.75 -16.438 1 93.81 74 THR B N 1
ATOM 1492 C CA . THR B 1 74 ? 4.5 -10.438 -16.406 1 93.81 74 THR B CA 1
ATOM 1493 C C . THR B 1 74 ? 5.102 -9.57 -15.297 1 93.81 74 THR B C 1
ATOM 1495 O O . THR B 1 74 ? 5.414 -8.398 -15.516 1 93.81 74 THR B O 1
ATOM 1498 N N . ALA B 1 75 ? 5.301 -10.156 -14.133 1 94.38 75 ALA B N 1
ATOM 1499 C CA . ALA B 1 75 ? 5.848 -9.422 -12.992 1 94.38 75 ALA B CA 1
ATOM 1500 C C . ALA B 1 75 ? 7.246 -8.891 -13.305 1 94.38 75 ALA B C 1
ATOM 1502 O O . ALA B 1 75 ? 7.559 -7.738 -13 1 94.38 75 ALA B O 1
ATOM 1503 N N . VAL B 1 76 ? 8.023 -9.711 -13.883 1 92.38 76 VAL B N 1
ATOM 1504 C CA . VAL B 1 76 ? 9.422 -9.391 -14.156 1 92.38 76 VAL B CA 1
ATOM 1505 C C . VAL B 1 76 ? 9.5 -8.281 -15.195 1 92.38 76 VAL B C 1
ATOM 1507 O O . VAL B 1 76 ? 10.422 -7.461 -15.172 1 92.38 76 VAL B O 1
ATOM 1510 N N . ARG B 1 77 ? 8.508 -8.25 -16.031 1 89.06 77 ARG B N 1
ATOM 1511 C CA . ARG B 1 77 ? 8.445 -7.188 -17.031 1 89.06 77 ARG B CA 1
ATOM 1512 C C . ARG B 1 77 ? 8.336 -5.82 -16.359 1 89.06 77 ARG B C 1
ATOM 1514 O O . ARG B 1 77 ? 8.867 -4.832 -16.875 1 89.06 77 ARG B O 1
ATOM 1521 N N . PHE B 1 78 ? 7.727 -5.758 -15.266 1 89.19 78 PHE B N 1
ATOM 1522 C CA . PHE B 1 78 ? 7.492 -4.492 -14.578 1 89.19 78 PHE B CA 1
ATOM 1523 C C . PHE B 1 78 ? 8.539 -4.258 -13.492 1 89.19 78 PHE B C 1
ATOM 1525 O O . PHE B 1 78 ? 8.805 -3.117 -13.117 1 89.19 78 PHE B O 1
ATOM 1532 N N . ASP B 1 79 ? 9.016 -5.371 -12.945 1 87.5 79 ASP B N 1
ATOM 1533 C CA . ASP B 1 79 ? 10.055 -5.332 -11.922 1 87.5 79 ASP B CA 1
ATOM 1534 C C . ASP B 1 79 ? 10.953 -6.566 -12.008 1 87.5 79 ASP B C 1
ATOM 1536 O O . ASP B 1 79 ? 10.555 -7.66 -11.617 1 87.5 79 ASP B O 1
ATOM 1540 N N . LYS B 1 80 ? 12.102 -6.305 -12.367 1 82.94 80 LYS B N 1
ATOM 1541 C CA . LYS B 1 80 ? 13.031 -7.414 -12.57 1 82.94 80 LYS B CA 1
ATOM 1542 C C . LYS B 1 80 ? 13.281 -8.172 -11.266 1 82.94 80 LYS B C 1
ATOM 1544 O O . LYS B 1 80 ? 13.484 -9.383 -11.273 1 82.94 80 LYS B O 1
ATOM 1549 N N . SER B 1 81 ? 13.219 -7.449 -10.211 1 88 81 SER B N 1
ATOM 1550 C CA . SER B 1 81 ? 13.516 -8.07 -8.922 1 88 81 SER B CA 1
ATOM 1551 C C . SER B 1 81 ? 12.398 -9.016 -8.492 1 88 81 SER B C 1
ATOM 1553 O O . SER B 1 81 ? 12.555 -9.789 -7.551 1 88 81 SER B O 1
ATOM 1555 N N . ALA B 1 82 ? 11.352 -8.984 -9.266 1 93.38 82 ALA B N 1
ATOM 1556 C CA . ALA B 1 82 ? 10.211 -9.812 -8.898 1 93.38 82 ALA B CA 1
ATOM 1557 C C . ALA B 1 82 ? 10.547 -11.297 -9.008 1 93.38 82 ALA B C 1
ATOM 1559 O O . ALA B 1 82 ? 9.883 -12.141 -8.398 1 93.38 82 ALA B O 1
ATOM 1560 N N . MET B 1 83 ? 11.484 -11.656 -9.727 1 91.94 83 MET B N 1
ATOM 1561 C CA . MET B 1 83 ? 11.898 -13.039 -9.922 1 91.94 83 MET B CA 1
ATOM 1562 C C . MET B 1 83 ? 12.227 -13.711 -8.594 1 91.94 83 MET B C 1
ATOM 1564 O O . MET B 1 83 ? 12.016 -14.914 -8.43 1 91.94 83 MET B O 1
ATOM 1568 N N . GLN B 1 84 ? 12.695 -12.922 -7.711 1 94 84 GLN B N 1
ATOM 1569 C CA . GLN B 1 84 ? 13.109 -13.484 -6.43 1 94 84 GLN B CA 1
ATOM 1570 C C . GLN B 1 84 ? 11.938 -14.117 -5.695 1 94 84 GLN B C 1
ATOM 1572 O O . GLN B 1 84 ? 12.125 -14.977 -4.836 1 94 84 GLN B O 1
ATOM 1577 N N . PHE B 1 85 ? 10.789 -13.758 -6.02 1 96.44 85 PHE B N 1
ATOM 1578 C CA . PHE B 1 85 ? 9.617 -14.25 -5.297 1 96.44 85 PHE B CA 1
ATOM 1579 C C . PHE B 1 85 ? 9.039 -15.484 -5.973 1 96.44 85 PHE B C 1
ATOM 1581 O O . PHE B 1 85 ? 8.18 -16.172 -5.41 1 96.44 85 PHE B O 1
ATOM 1588 N N . ALA B 1 86 ? 9.414 -15.766 -7.176 1 96.62 86 ALA B N 1
ATOM 1589 C CA . ALA B 1 86 ? 8.922 -16.922 -7.902 1 96.62 86 ALA B CA 1
ATOM 1590 C C . ALA B 1 86 ? 9.258 -18.219 -7.164 1 96.62 86 ALA B C 1
ATOM 1592 O O . ALA B 1 86 ? 10.094 -18.219 -6.254 1 96.62 86 ALA B O 1
ATOM 1593 N N . SER B 1 87 ? 8.531 -19.25 -7.535 1 96.94 87 SER B N 1
ATOM 1594 C CA . SER B 1 87 ? 8.789 -20.547 -6.914 1 96.94 87 SER B CA 1
ATOM 1595 C C . SER B 1 87 ? 10.211 -21.016 -7.188 1 96.94 87 SER B C 1
ATOM 1597 O O . SER B 1 87 ? 10.875 -20.531 -8.109 1 96.94 87 SER B O 1
ATOM 1599 N N . GLU B 1 88 ? 10.641 -21.891 -6.352 1 95.5 88 GLU B N 1
ATOM 1600 C CA . GLU B 1 88 ? 11.961 -22.469 -6.562 1 95.5 88 GLU B CA 1
ATOM 1601 C C . GLU B 1 88 ? 12.055 -23.141 -7.93 1 95.5 88 GLU B C 1
ATOM 1603 O O . GLU B 1 88 ? 13.102 -23.094 -8.586 1 95.5 88 GLU B O 1
ATOM 1608 N N . ARG B 1 89 ? 11.062 -23.797 -8.344 1 96.56 89 ARG B N 1
ATOM 1609 C CA . ARG B 1 89 ? 11.023 -24.438 -9.648 1 96.56 89 ARG B CA 1
ATOM 1610 C C . ARG B 1 89 ? 11.312 -23.438 -10.758 1 96.56 89 ARG B C 1
ATOM 1612 O O . ARG B 1 89 ? 12.164 -23.672 -11.625 1 96.56 89 ARG B O 1
ATOM 1619 N N . ILE B 1 90 ? 10.711 -22.297 -10.695 1 96.25 90 ILE B N 1
ATOM 1620 C CA . ILE B 1 90 ? 10.844 -21.297 -11.734 1 96.25 90 ILE B CA 1
ATOM 1621 C C . ILE B 1 90 ? 12.227 -20.641 -11.648 1 96.25 90 ILE B C 1
ATOM 1623 O O . ILE B 1 90 ? 12.891 -20.438 -12.664 1 96.25 90 ILE B O 1
ATOM 1627 N N . ARG B 1 91 ? 12.617 -20.359 -10.438 1 94.69 91 ARG B N 1
ATOM 1628 C CA . ARG B 1 91 ? 13.922 -19.719 -10.25 1 94.69 91 ARG B CA 1
ATOM 1629 C C . ARG B 1 91 ? 15.047 -20.641 -10.703 1 94.69 91 ARG B C 1
ATOM 1631 O O . ARG B 1 91 ? 16.109 -20.172 -11.109 1 94.69 91 ARG B O 1
ATOM 1638 N N . GLY B 1 92 ? 14.734 -21.891 -10.703 1 93.31 92 GLY B N 1
ATOM 1639 C CA . GLY B 1 92 ? 15.734 -22.875 -11.102 1 93.31 92 GLY B CA 1
ATOM 1640 C C . GLY B 1 92 ? 15.68 -23.203 -12.578 1 93.31 92 GLY B C 1
ATOM 1641 O O . GLY B 1 92 ? 16.531 -23.938 -13.086 1 93.31 92 GLY B O 1
ATOM 1642 N N . ASP B 1 93 ? 14.695 -22.781 -13.25 1 93.25 93 ASP B N 1
ATOM 1643 C CA . ASP B 1 93 ? 14.555 -23.031 -14.68 1 93.25 93 ASP B CA 1
ATOM 1644 C C . ASP B 1 93 ? 15.445 -22.078 -15.484 1 93.25 93 ASP B C 1
ATOM 1646 O O . ASP B 1 93 ? 15.07 -20.938 -15.742 1 93.25 93 ASP B O 1
ATOM 1650 N N . LYS B 1 94 ? 16.578 -22.484 -15.922 1 91.19 94 LYS B N 1
ATOM 1651 C CA . LYS B 1 94 ? 17.594 -21.656 -16.578 1 91.19 94 LYS B CA 1
ATOM 1652 C C . LYS B 1 94 ? 17.062 -21.047 -17.875 1 91.19 94 LYS B C 1
ATOM 1654 O O . LYS B 1 94 ? 17.344 -19.891 -18.188 1 91.19 94 LYS B O 1
ATOM 1659 N N . GLU B 1 95 ? 16.359 -21.812 -18.656 1 90.81 95 GLU B N 1
ATOM 1660 C CA . GLU B 1 95 ? 15.797 -21.312 -19.906 1 90.81 95 GLU B CA 1
ATOM 1661 C C . GLU B 1 95 ? 14.844 -20.156 -19.656 1 90.81 95 GLU B C 1
ATOM 1663 O O . GLU B 1 95 ? 14.914 -19.125 -20.328 1 90.81 95 GLU B O 1
ATOM 1668 N N . PHE B 1 96 ? 14.023 -20.25 -18.641 1 91.94 96 PHE B N 1
ATOM 1669 C CA . PHE B 1 96 ? 13.062 -19.203 -18.312 1 91.94 96 PHE B CA 1
ATOM 1670 C C . PHE B 1 96 ? 13.766 -17.953 -17.781 1 91.94 96 PHE B C 1
ATOM 1672 O O . PHE B 1 96 ? 13.469 -16.844 -18.203 1 91.94 96 PHE B O 1
ATOM 1679 N N . VAL B 1 97 ? 14.648 -18.156 -16.906 1 89.31 97 VAL B N 1
ATOM 1680 C CA . VAL B 1 97 ? 15.383 -17.047 -16.312 1 89.31 97 VAL B CA 1
ATOM 1681 C C . VAL B 1 97 ? 16.141 -16.281 -17.391 1 89.31 97 VAL B C 1
ATOM 1683 O O . VAL B 1 97 ? 16.156 -15.055 -17.406 1 89.31 97 VAL B O 1
ATOM 1686 N N . MET B 1 98 ? 16.734 -17.016 -18.281 1 86.44 98 MET B N 1
ATOM 1687 C CA . MET B 1 98 ? 17.484 -16.375 -19.359 1 86.44 98 MET B CA 1
ATOM 1688 C C . MET B 1 98 ? 16.562 -15.602 -20.281 1 86.44 98 MET B C 1
ATOM 1690 O O . MET B 1 98 ? 16.906 -14.508 -20.734 1 86.44 98 MET B O 1
ATOM 1694 N N . GLU B 1 99 ? 15.453 -16.172 -20.578 1 84.88 99 GLU B N 1
ATOM 1695 C CA . GLU B 1 99 ? 14.469 -15.477 -21.406 1 84.88 99 GLU B CA 1
ATOM 1696 C C . GLU B 1 99 ? 14.07 -14.148 -20.766 1 84.88 99 GLU B C 1
ATOM 1698 O O . GLU B 1 99 ? 13.984 -13.125 -21.453 1 84.88 99 GLU B O 1
ATOM 1703 N N . CYS B 1 100 ? 13.828 -14.164 -19.516 1 84.31 100 CYS B N 1
ATOM 1704 C CA . CYS B 1 100 ? 13.398 -12.969 -18.797 1 84.31 100 CYS B CA 1
ATOM 1705 C C . CYS B 1 100 ? 14.508 -11.922 -18.766 1 84.31 100 CYS B C 1
ATOM 1707 O O . CYS B 1 100 ? 14.242 -10.727 -18.828 1 84.31 100 CYS B O 1
ATOM 1709 N N . VAL B 1 101 ? 15.703 -12.336 -18.656 1 79.12 101 VAL B N 1
ATOM 1710 C CA . VAL B 1 101 ? 16.859 -11.438 -18.672 1 79.12 101 VAL B CA 1
ATOM 1711 C C . VAL B 1 101 ? 16.922 -10.727 -20.031 1 79.12 101 VAL B C 1
ATOM 1713 O O . VAL B 1 101 ? 17.188 -9.523 -20.094 1 79.12 101 VAL B O 1
ATOM 1716 N N . LYS B 1 102 ? 16.672 -11.477 -20.984 1 78 102 LYS B N 1
ATOM 1717 C CA . LYS B 1 102 ? 16.703 -10.914 -22.328 1 78 102 LYS B CA 1
ATOM 1718 C C . LYS B 1 102 ? 15.562 -9.922 -22.531 1 78 102 LYS B C 1
ATOM 1720 O O . LYS B 1 102 ? 15.734 -8.898 -23.203 1 78 102 LYS B O 1
ATOM 1725 N N . LEU B 1 103 ? 14.477 -10.258 -22.047 1 70.56 103 LEU B N 1
ATOM 1726 C CA . LEU B 1 103 ? 13.328 -9.367 -22.141 1 70.56 103 LEU B CA 1
ATOM 1727 C C . LEU B 1 103 ? 13.617 -8.031 -21.469 1 70.56 103 LEU B C 1
ATOM 1729 O O . LEU B 1 103 ? 13.219 -6.977 -21.969 1 70.56 103 LEU B O 1
ATOM 1733 N N . ASP B 1 104 ? 14.234 -8.094 -20.281 1 65.81 104 ASP B N 1
ATOM 1734 C CA . ASP B 1 104 ? 14.633 -6.883 -19.578 1 65.81 104 ASP B CA 1
ATOM 1735 C C . ASP B 1 104 ? 15.562 -6.027 -20.438 1 65.81 104 ASP B C 1
ATOM 1737 O O . ASP B 1 104 ? 15.43 -4.801 -20.469 1 65.81 104 ASP B O 1
ATOM 1741 N N . GLY B 1 105 ? 16.469 -6.668 -20.969 1 61.75 105 GLY B N 1
ATOM 1742 C CA . GLY B 1 105 ? 17.375 -5.973 -21.859 1 61.75 105 GLY B CA 1
ATOM 1743 C C . GLY B 1 105 ? 16.688 -5.305 -23.031 1 61.75 105 GLY B C 1
ATOM 1744 O O . GLY B 1 105 ? 16.984 -4.156 -23.359 1 61.75 105 GLY B O 1
ATOM 1745 N N . MET B 1 106 ? 15.75 -6.074 -23.453 1 58.5 106 MET B N 1
ATOM 1746 C CA . MET B 1 106 ? 15 -5.547 -24.594 1 58.5 106 MET B CA 1
ATOM 1747 C C . MET B 1 106 ? 14.062 -4.426 -24.156 1 58.5 106 MET B C 1
ATOM 1749 O O . MET B 1 106 ? 13.953 -3.4 -24.828 1 58.5 106 MET B O 1
ATOM 1753 N N . ALA B 1 107 ? 13.43 -4.625 -23.094 1 57.97 107 ALA B N 1
ATOM 1754 C CA . ALA B 1 107 ? 12.508 -3.613 -22.578 1 57.97 107 ALA B CA 1
ATOM 1755 C C . ALA B 1 107 ? 13.266 -2.359 -22.141 1 57.97 107 ALA B C 1
ATOM 1757 O O . ALA B 1 107 ? 12.805 -1.238 -22.375 1 57.97 107 ALA B O 1
ATOM 1758 N N . SER B 1 108 ? 14.336 -2.557 -21.438 1 58.69 108 SER B N 1
ATOM 1759 C CA . SER B 1 108 ? 15.188 -1.431 -21.062 1 58.69 108 SER B CA 1
ATOM 1760 C C . SER B 1 108 ? 15.68 -0.677 -22.297 1 58.69 108 SER B C 1
ATOM 1762 O O . SER B 1 108 ? 15.734 0.555 -22.281 1 58.69 108 SER B O 1
ATOM 1764 N N . GLN B 1 109 ? 16.016 -1.447 -23.25 1 59.09 109 GLN B N 1
ATOM 1765 C CA . GLN B 1 109 ? 16.469 -0.809 -24.484 1 59.09 109 GLN B CA 1
ATOM 1766 C C . GLN B 1 109 ? 15.328 -0.051 -25.156 1 59.09 109 GLN B C 1
ATOM 1768 O O . GLN B 1 109 ? 15.523 1.065 -25.656 1 59.09 109 GLN B O 1
ATOM 1773 N N . PHE B 1 110 ? 14.25 -0.599 -25.109 1 52.34 110 PHE B N 1
ATOM 1774 C CA . PHE B 1 110 ? 13.102 0.033 -25.75 1 52.34 110 PHE B CA 1
ATOM 1775 C C . PHE B 1 110 ? 12.648 1.257 -24.969 1 52.34 110 PHE B C 1
ATOM 1777 O O . PHE B 1 110 ? 12.305 2.285 -25.547 1 52.34 110 PHE B O 1
ATOM 1784 N N . ALA B 1 111 ? 12.531 1.148 -23.656 1 52.09 111 ALA B N 1
ATOM 1785 C CA . ALA B 1 111 ? 12.188 2.309 -22.844 1 52.09 111 ALA B CA 1
ATOM 1786 C C . ALA B 1 111 ? 13.219 3.42 -23 1 52.09 111 ALA B C 1
ATOM 1788 O O . ALA B 1 111 ? 12.867 4.598 -23.094 1 52.09 111 ALA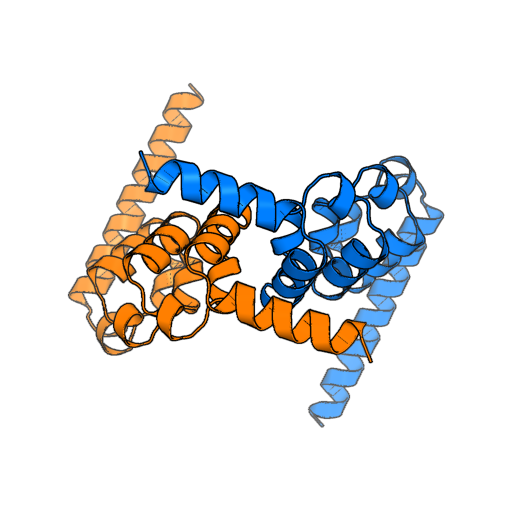 B O 1
ATOM 1789 N N . SER B 1 112 ? 14.43 3.043 -22.938 1 51.09 112 SER B N 1
ATOM 1790 C CA . SER B 1 112 ? 15.5 4 -23.203 1 51.09 112 SER B CA 1
ATOM 1791 C C . SER B 1 112 ? 15.344 4.637 -24.578 1 51.09 112 SER B C 1
ATOM 1793 O O . SER B 1 112 ? 15.516 5.848 -24.734 1 51.09 112 SER B O 1
ATOM 1795 N N . GLU B 1 113 ? 15.031 3.924 -25.5 1 52.25 113 GLU B N 1
ATOM 1796 C CA . GLU B 1 113 ? 14.844 4.449 -26.859 1 52.25 113 GLU B CA 1
ATOM 1797 C C . GLU B 1 113 ? 13.625 5.355 -26.922 1 52.25 113 GLU B C 1
ATOM 1799 O O . GLU B 1 113 ? 13.648 6.395 -27.594 1 52.25 113 GLU B O 1
ATOM 1804 N N . ALA B 1 114 ? 12.586 4.965 -26.266 1 47.72 114 ALA B N 1
ATOM 1805 C CA . ALA B 1 114 ? 11.375 5.781 -26.25 1 47.72 114 ALA B CA 1
ATOM 1806 C C . ALA B 1 114 ? 11.609 7.098 -25.516 1 47.72 114 ALA B C 1
ATOM 1808 O O . ALA B 1 114 ? 11.148 8.148 -25.953 1 47.72 114 ALA B O 1
ATOM 1809 N N . LEU B 1 115 ? 12.258 7.051 -24.391 1 48.5 115 LEU B N 1
ATOM 1810 C CA . LEU B 1 115 ? 12.609 8.258 -23.641 1 48.5 115 LEU B CA 1
ATOM 1811 C C . LEU B 1 115 ? 13.508 9.164 -24.484 1 48.5 115 LEU B C 1
ATOM 1813 O O . LEU B 1 115 ? 13.383 10.391 -24.438 1 48.5 115 LEU B O 1
ATOM 1817 N N . ARG B 1 116 ? 14.328 8.547 -25.25 1 56.22 116 ARG B N 1
ATOM 1818 C CA . ARG B 1 116 ? 15.188 9.312 -26.156 1 56.22 116 ARG B CA 1
ATOM 1819 C C . ARG B 1 116 ? 14.375 9.945 -27.281 1 56.22 116 ARG B C 1
ATOM 1821 O O . ARG B 1 116 ? 14.617 11.094 -27.656 1 56.22 116 ARG B O 1
ATOM 1828 N N . ALA B 1 117 ? 13.469 9.297 -27.734 1 56.31 117 ALA B N 1
ATOM 1829 C CA . ALA B 1 117 ? 12.633 9.805 -28.812 1 56.31 117 ALA B CA 1
ATOM 1830 C C . ALA B 1 117 ? 11.766 10.969 -28.344 1 56.31 117 ALA B C 1
ATOM 1832 O O . ALA B 1 117 ? 11.539 11.922 -29.094 1 56.31 117 ALA B O 1
ATOM 1833 N N . ASP B 1 118 ? 11.312 10.969 -27.125 1 48.84 118 ASP B N 1
ATOM 1834 C CA . ASP B 1 118 ? 10.477 12.039 -26.594 1 48.84 118 ASP B CA 1
ATOM 1835 C C . ASP B 1 118 ? 11.312 13.266 -26.234 1 48.84 118 ASP B C 1
ATOM 1837 O O . ASP B 1 118 ? 10.82 14.391 -26.266 1 48.84 118 ASP B O 1
ATOM 1841 N N . ALA B 1 119 ? 12.5 13.023 -25.875 1 55.44 119 ALA B N 1
ATOM 1842 C CA . ALA B 1 119 ? 13.406 14.109 -25.516 1 55.44 119 ALA B CA 1
ATOM 1843 C C . ALA B 1 119 ? 13.922 14.82 -26.766 1 55.44 119 ALA B C 1
ATOM 1845 O O . ALA B 1 119 ? 14.344 15.984 -26.688 1 55.44 119 ALA B O 1
ATOM 1846 N N . GLU B 1 120 ? 13.859 14.258 -27.906 1 45.47 120 GLU B N 1
ATOM 1847 C CA . GLU B 1 120 ? 14.188 14.961 -29.141 1 45.47 120 GLU B CA 1
ATOM 1848 C C . GLU B 1 120 ? 13 15.766 -29.656 1 45.47 120 GLU B C 1
ATOM 1850 O O . GLU B 1 120 ? 11.852 15.484 -29.297 1 45.47 120 GLU B O 1
#

Foldseek 3Di:
DVVVVVVVVVLVCCQDPLVNLLVVLVVVLLQSLQSHDLVNLAVQVSQLSSLQSALLNVLSHHLVVLAPLVSNLNNCLRPVVSVVNRDPVQVPPPVSNVVSVVSCVVSVVVVVVVVVVVVD/DVVVVVVVVVLVCCQDPLVNLLVVLVVVLLQSLQSHDLVNLAVQVSQLSSLQSALLNVLSHHLVVLAPLVSNLNNCLRPVVSVVNHDPVQVPPPVSNVVSVVSCVVSVVVVVVVVVVVVD

Solvent-accessible surface area (backbone atoms only — not comparable to full-atom values): 12078 Å² total; per-residue (Å²): 113,72,65,56,55,51,38,54,49,28,36,53,50,46,24,68,32,66,52,44,37,51,36,40,16,68,50,35,54,10,49,35,47,58,43,36,33,70,70,52,22,56,31,63,71,60,43,48,54,18,14,69,61,29,5,63,44,49,65,50,40,27,73,70,53,30,61,30,66,70,56,49,50,52,13,31,73,64,22,66,74,26,52,75,52,36,29,67,69,56,66,64,32,61,72,59,50,51,50,53,52,49,47,48,54,49,47,51,48,47,51,53,48,50,55,50,60,71,72,104,113,72,66,56,55,49,38,52,50,29,36,53,50,45,25,67,30,65,52,45,36,51,36,40,16,69,50,33,53,9,49,34,46,59,42,36,32,72,71,52,23,56,31,62,69,59,42,48,56,18,14,69,62,28,5,63,44,49,65,48,39,26,73,72,53,29,60,30,64,70,56,49,50,53,13,31,73,63,21,66,73,27,52,76,53,36,29,69,69,56,67,65,33,61,70,57,50,50,51,52,52,49,46,49,54,49,49,52,49,47,51,51,49,50,55,50,56,68,72,98

Organism: Polarella glacialis (NCBI:txid89957)

Nearest PDB structures (foldseek):
  6vfi-assembly1_A  TM=2.723E-01  e=8.848E+00  synthetic construct
  7mwr-assembly1_B  TM=1.907E-01  e=6.800E+00  synthetic construct
  6vfi-assembly1_A  TM=3.020E-01  e=8.500E+00  synthetic construct
  7mwr-assembly1_B  TM=1.909E-01  e=7.245E+00  synthetic construct